Protein AF-G4TZB3-F1 (afdb_monomer)

Solvent-accessible surface area (backbone atoms only — not comparable to full-atom values): 15773 Å² total; per-residue (Å²): 138,88,79,88,76,87,83,87,81,89,82,87,82,81,88,81,88,81,86,84,89,84,77,90,60,82,56,76,77,49,90,56,68,68,68,27,67,91,60,51,56,50,71,76,68,62,73,68,89,66,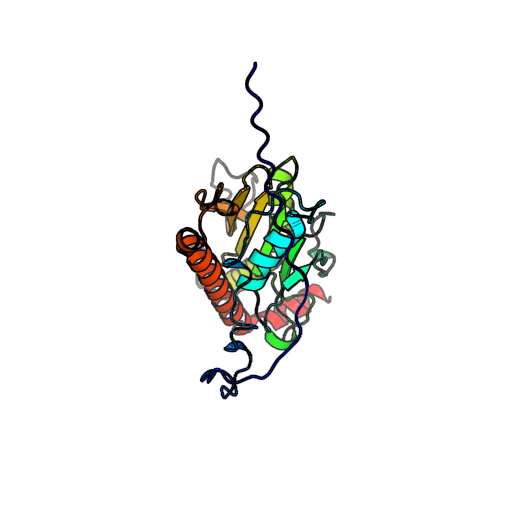87,85,67,81,83,66,61,60,66,58,58,52,48,50,53,57,39,63,60,42,38,46,93,52,23,40,66,37,73,58,53,70,88,66,54,58,74,94,70,60,67,83,89,68,64,55,38,52,27,36,23,37,36,39,16,83,67,52,79,46,59,59,57,76,38,44,45,46,36,37,30,27,63,22,80,94,47,57,64,61,32,53,51,27,48,50,60,63,35,45,58,35,42,52,52,47,52,52,50,47,68,75,67,54,90,55,93,83,64,75,81,63,87,68,59,59,32,46,35,34,39,30,37,83,89,49,33,30,48,36,41,30,40,34,33,65,44,75,44,50,50,83,45,92,80,44,95,46,88,55,66,42,81,49,72,49,78,43,82,77,40,87,80,32,62,42,48,76,78,46,60,58,80,76,40,50,67,57,54,54,49,42,47,49,51,29,53,48,42,51,50,44,51,53,56,56,51,69,44,80,62,54,68,59,54,56,54,68,74,74,112

Organism: Serendipita indica (strain DSM 11827) (NCBI:txid1109443)

Sequence (261 aa):
MPGLSELVLVANFSKLAGRPTSDLDANQSSRNPDLWPQRAGSRLLAHREYPLVEELDWRKDVGMLIGTMVCTDEFPLKYGARNEWPSLLQVGNFLPPDYSCRAVGSAMGWSDDLTPVLFAAHDEGENPQNALETLAATFHQTMILFILYFLDTRSTWDEEMPGWMVLYGITYSSKMQGFTIHAYHPIFESPEDPNAPHSSGSWGAVSLEIVKGFRGVWGQDPWCREPLLATLTHIKGHCMDVLSRLRAWPGYSKVWTQFHM

Foldseek 3Di:
DDDDDDDDDDDDDDDDDDDDDDDPPVQVPDPPCCSPCVNVVPPLQPPDPDPDDDDPVVFLVVQVVLQVLQDDPQFHKDAQDDLAAQPVQQDDDAGAARIWTWGDCVSLVHPSRLTATQEGEHECPPHVVSLVVNVCSNRSSLQVLQVVLCVVPDPDPPDDRDPLQKGWYKYDYPVQLFIWIKIKHKDWDPCPPPPGPDNHIDIDMDIDTDDPDTRNVNVDRSVVCVVVSVVSNVSSVSSVVVSVVSSPRPCNVVVVVVSVD

Nearest PDB structures (foldseek):
  7f37-assembly1_A  TM=3.694E-01  e=7.178E-01  Escherichia coli O157:H7
  2qux-assembly5_N  TM=3.148E-01  e=1.217E+00  Pseudomonas phage PP7
  9cop-assembly1_y  TM=1.848E-01  e=8.071E-01  Saccharomyces cerevisiae
  5lkh-assembly1_A  TM=2.860E-01  e=5.278E+00  Photorhabdus luminescens

Secondary structure (DSSP, 8-state):
-------------------------TTTT-S-GGGSHHHHS-TTT-----S--S---HHHHHHHHHHHHH--SSS-EEES------GGG--S-PPPPSEEEEPPHHHHTS-GGGPPEEEEEEE-TT-HHHHHHHHHHHHHHHHHHHHHHHHHH-SSSSPPPPTT--EEEEEEETTTTEEEEEEEEEEEE-TT-TT-SSSS-EEEEEEEEEE-TTTTGGGS-GGGGHHHHHHHHHHHHHHHHHHHHHHT-TTHHHHHHHT--

Mean predicted aligned error: 12.97 Å

Structure (mmCIF, N/CA/C/O backbone):
data_AF-G4TZB3-F1
#
_entry.id   AF-G4TZB3-F1
#
loop_
_atom_site.group_PDB
_atom_site.id
_atom_site.type_symbol
_atom_site.label_atom_id
_atom_site.label_a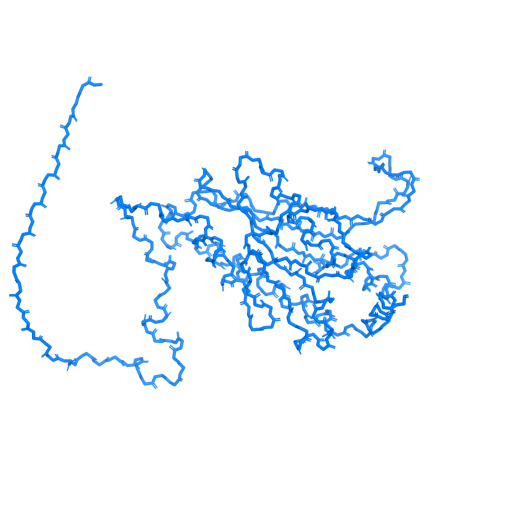lt_id
_atom_site.label_comp_id
_atom_site.label_asym_id
_atom_site.label_entity_id
_atom_site.label_seq_id
_atom_site.pdbx_PDB_ins_code
_atom_site.Cartn_x
_atom_site.Cartn_y
_atom_site.Cartn_z
_atom_site.occupancy
_atom_site.B_iso_or_equiv
_atom_site.auth_seq_id
_atom_site.auth_comp_id
_atom_site.auth_asym_id
_atom_site.auth_atom_id
_atom_site.pdbx_PDB_model_num
ATOM 1 N N . MET A 1 1 ? -33.768 24.715 28.166 1.00 39.06 1 MET A N 1
ATOM 2 C CA . MET A 1 1 ? -34.005 24.291 29.567 1.00 39.06 1 MET A CA 1
ATOM 3 C C . MET A 1 1 ? -35.471 24.555 29.879 1.00 39.06 1 MET A C 1
ATOM 5 O O . MET A 1 1 ? -35.897 25.641 29.504 1.00 39.06 1 MET A O 1
ATOM 9 N N . PRO A 1 2 ? -36.233 23.668 30.544 1.00 34.91 2 PRO A N 1
ATOM 10 C CA . PRO A 1 2 ? -35.846 22.404 31.180 1.00 34.91 2 PRO A CA 1
ATOM 11 C C . PRO A 1 2 ? -36.718 21.203 30.742 1.00 34.91 2 PRO A C 1
ATOM 13 O O . PRO A 1 2 ? -37.731 21.365 30.071 1.00 34.91 2 PRO A O 1
ATOM 16 N N . GLY A 1 3 ? -36.321 19.998 31.153 1.00 27.77 3 GLY A N 1
ATOM 17 C CA . GLY A 1 3 ? -37.139 18.793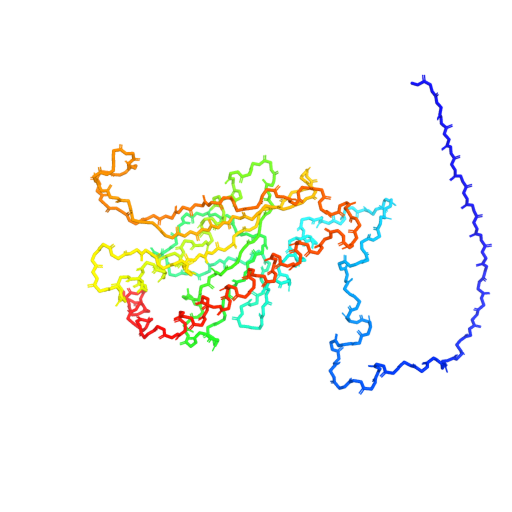 31.010 1.00 27.77 3 GLY A CA 1
ATOM 18 C C . GLY A 1 3 ? -36.339 17.505 31.159 1.00 27.77 3 GLY A C 1
ATOM 19 O O . GLY A 1 3 ? -36.254 16.733 30.215 1.00 27.77 3 GLY A O 1
ATOM 20 N N . LEU A 1 4 ? -35.713 17.315 32.325 1.00 40.56 4 LEU A N 1
ATOM 21 C CA . LEU A 1 4 ? -35.167 16.032 32.772 1.00 40.56 4 LEU A CA 1
ATOM 22 C C . LEU A 1 4 ? -36.198 14.914 32.564 1.00 40.56 4 LEU A C 1
ATOM 24 O O . LEU A 1 4 ? -37.349 15.051 32.972 1.00 40.56 4 LEU A O 1
ATOM 28 N N . SER A 1 5 ? -35.776 13.796 31.983 1.00 28.61 5 SER A N 1
ATOM 29 C CA . SER A 1 5 ? -36.441 12.508 32.184 1.00 28.61 5 SER A CA 1
ATOM 30 C C . SER A 1 5 ? -35.367 11.508 32.586 1.00 28.61 5 SER A C 1
ATOM 32 O O . SER A 1 5 ? -34.624 11.000 31.750 1.00 28.61 5 SER A O 1
ATOM 34 N N . GLU A 1 6 ? -35.247 11.284 33.892 1.00 28.27 6 GLU A N 1
ATOM 35 C CA . GLU A 1 6 ? -34.662 10.056 34.416 1.00 28.27 6 GLU A CA 1
ATOM 36 C C . GLU A 1 6 ? -35.491 8.876 33.912 1.00 28.27 6 GLU A C 1
ATOM 38 O O . GLU A 1 6 ? -36.722 8.900 33.974 1.00 28.27 6 GLU A O 1
ATOM 43 N N . LEU A 1 7 ? -34.815 7.825 33.461 1.00 23.78 7 LEU A N 1
ATOM 44 C CA . LEU A 1 7 ? -35.437 6.523 33.287 1.00 23.78 7 LEU A CA 1
ATOM 45 C C . LEU A 1 7 ? -34.609 5.508 34.070 1.00 23.78 7 LEU A C 1
ATOM 47 O O . LEU A 1 7 ? -33.617 4.956 33.604 1.00 23.78 7 LEU A O 1
ATOM 51 N N . VAL A 1 8 ? -35.022 5.338 35.325 1.00 25.56 8 VAL A N 1
ATOM 52 C CA . VAL A 1 8 ? -34.608 4.256 36.212 1.00 25.56 8 VAL A CA 1
ATOM 53 C C . VAL A 1 8 ? -35.394 3.013 35.810 1.00 25.56 8 VAL A C 1
ATOM 55 O O . VAL A 1 8 ? -36.622 3.004 35.877 1.00 25.56 8 VAL A O 1
ATOM 58 N N . LEU A 1 9 ? -34.691 1.947 35.437 1.00 21.95 9 LEU A N 1
ATOM 59 C CA . LEU A 1 9 ? -35.270 0.613 35.315 1.00 21.95 9 LEU A CA 1
ATOM 60 C C . LEU A 1 9 ? -34.384 -0.376 36.070 1.00 21.95 9 LEU A C 1
ATOM 62 O O . LEU A 1 9 ? -33.335 -0.813 35.608 1.00 21.95 9 LEU A O 1
ATOM 66 N N . VAL A 1 10 ? -34.828 -0.678 37.289 1.00 23.06 10 VAL A N 1
ATOM 67 C CA . VAL A 1 10 ? -34.319 -1.764 38.122 1.00 23.06 10 VAL A CA 1
ATOM 68 C C . VAL A 1 10 ? -34.971 -3.059 37.651 1.00 23.06 10 VAL A C 1
ATOM 70 O O . VAL A 1 10 ? -36.195 -3.174 37.663 1.00 23.06 10 VAL A O 1
ATOM 73 N N . ALA A 1 11 ? -34.160 -4.060 37.320 1.00 22.62 11 ALA A N 1
ATOM 74 C CA . ALA A 1 11 ? -34.587 -5.453 37.311 1.00 22.62 11 ALA A CA 1
ATOM 75 C C . ALA A 1 11 ? -33.523 -6.294 38.023 1.00 22.62 11 ALA A C 1
ATOM 77 O O . ALA A 1 11 ? -32.426 -6.515 37.520 1.00 22.62 11 ALA A O 1
ATOM 78 N N . ASN A 1 12 ? -33.868 -6.726 39.232 1.00 23.86 12 ASN A N 1
ATOM 79 C CA . ASN A 1 12 ? -33.116 -7.672 40.039 1.00 23.86 12 ASN A CA 1
ATOM 80 C C . ASN A 1 12 ? -33.819 -9.024 39.896 1.00 23.86 12 ASN A C 1
ATOM 82 O O . ASN A 1 12 ? -34.960 -9.139 40.335 1.00 23.86 12 ASN A O 1
ATOM 86 N N . PHE A 1 13 ? -33.159 -10.039 39.334 1.00 25.00 13 PHE A N 1
ATOM 87 C CA . PHE A 1 13 ? -33.561 -11.430 39.550 1.00 25.00 13 PHE A CA 1
ATOM 88 C C . PHE A 1 13 ? -32.338 -12.322 39.749 1.00 25.00 13 PHE A C 1
ATOM 90 O O . PHE A 1 13 ? -31.403 -12.369 38.952 1.00 25.00 13 PHE A O 1
ATOM 97 N N . SER A 1 14 ? -32.371 -12.984 40.896 1.00 25.11 14 SER A N 1
ATOM 98 C CA . SER A 1 14 ? -31.359 -13.837 41.493 1.00 25.11 14 SER A CA 1
ATOM 99 C C . SER A 1 14 ? -31.093 -15.114 40.692 1.00 25.11 14 SER A C 1
ATOM 101 O O . SER A 1 14 ? -31.975 -15.655 40.034 1.00 25.11 14 SER A O 1
ATOM 103 N N . LYS A 1 15 ? -29.868 -15.624 40.869 1.00 30.89 15 LYS A N 1
ATOM 104 C CA . LYS A 1 15 ? -29.367 -16.972 40.552 1.00 30.89 15 LYS A CA 1
ATOM 105 C C . LYS A 1 15 ? -30.431 -18.078 40.520 1.00 30.89 15 LYS A C 1
ATOM 107 O O . LYS A 1 15 ? -31.105 -18.293 41.522 1.00 30.89 15 LYS A O 1
ATOM 112 N N . LEU A 1 16 ? -30.349 -18.931 39.499 1.00 26.23 16 LEU A N 1
ATOM 113 C CA . LEU A 1 16 ? -30.436 -20.384 39.664 1.00 26.23 16 LEU A CA 1
ATOM 114 C C . LEU A 1 16 ? -29.507 -21.067 38.651 1.00 26.23 16 LEU A C 1
ATOM 116 O O . LEU A 1 16 ? -29.506 -20.764 37.461 1.00 26.23 16 LEU A O 1
ATOM 120 N N . ALA A 1 17 ? -28.651 -21.932 39.185 1.00 35.38 17 ALA A N 1
ATOM 121 C CA . ALA A 1 17 ? -27.700 -22.752 38.458 1.00 35.38 17 ALA A CA 1
ATOM 122 C C . ALA A 1 17 ? -28.403 -23.925 37.758 1.00 35.38 17 ALA A C 1
ATOM 124 O O . ALA A 1 17 ? -29.387 -24.451 38.272 1.00 35.38 17 ALA A O 1
ATOM 125 N N . GLY A 1 18 ? -27.827 -24.383 36.644 1.00 27.84 18 GLY A N 1
ATOM 126 C CA . GLY A 1 18 ? -28.151 -25.673 36.034 1.00 27.84 18 GLY A CA 1
ATOM 127 C C . GLY A 1 18 ? -27.923 -25.695 34.523 1.00 27.84 18 GLY A C 1
ATOM 128 O O . GLY A 1 18 ? -28.788 -25.282 33.765 1.00 27.84 18 GLY A O 1
ATOM 129 N N . ARG A 1 19 ? -26.772 -26.215 34.077 1.00 29.91 19 ARG A N 1
ATOM 130 C CA . ARG A 1 19 ? -26.665 -26.871 32.758 1.00 29.91 19 ARG A CA 1
ATOM 131 C C . ARG A 1 19 ? -27.239 -28.291 32.903 1.00 29.91 19 ARG A C 1
ATOM 133 O O . ARG A 1 19 ? -27.036 -28.895 33.956 1.00 29.91 19 ARG A O 1
ATOM 140 N N . PRO A 1 20 ? -27.917 -28.826 31.876 1.00 33.22 20 PRO A N 1
ATOM 141 C CA . PRO A 1 20 ? -27.186 -29.563 30.850 1.00 33.22 20 PRO A CA 1
ATOM 142 C C . PRO A 1 20 ? -27.567 -29.190 29.411 1.00 33.22 20 PRO A C 1
ATOM 144 O O . PRO A 1 20 ? -28.649 -28.710 29.100 1.00 33.22 20 PRO A O 1
ATOM 147 N N . THR A 1 21 ? -26.581 -29.426 28.558 1.00 44.34 21 THR A N 1
ATOM 148 C CA . THR A 1 21 ? -26.505 -29.297 27.104 1.00 44.34 21 THR A CA 1
ATOM 149 C C . THR A 1 21 ? -27.414 -30.270 26.357 1.00 44.34 21 THR A C 1
ATOM 151 O O .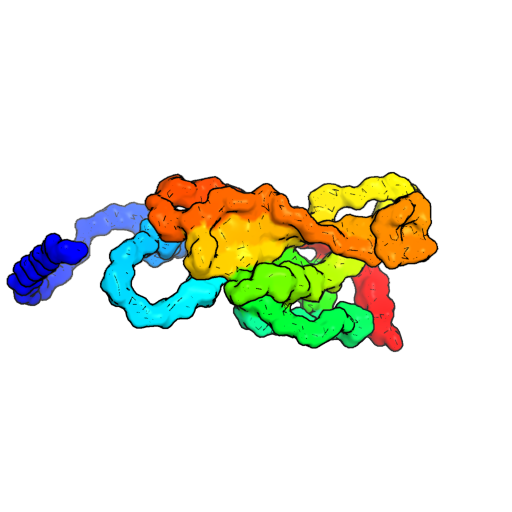 THR A 1 21 ? -27.323 -31.465 26.624 1.00 44.34 21 THR A O 1
ATOM 154 N N . SER A 1 22 ? -28.131 -29.789 25.338 1.00 31.98 22 SER A N 1
ATOM 155 C CA . SER A 1 22 ? -28.295 -30.479 24.045 1.00 31.98 22 SER A CA 1
ATOM 156 C C . SER A 1 22 ? -29.123 -29.618 23.084 1.00 31.98 22 SER A C 1
ATOM 158 O O . SER A 1 22 ? -30.296 -29.896 22.858 1.00 31.98 22 SER A O 1
ATOM 160 N N . ASP A 1 23 ? -28.506 -28.593 22.501 1.00 36.47 23 ASP A N 1
ATOM 161 C CA . ASP A 1 23 ? -28.916 -28.162 21.168 1.00 36.47 23 ASP A CA 1
ATOM 162 C C . ASP A 1 23 ? -27.929 -28.784 20.185 1.00 36.47 23 ASP A C 1
ATOM 164 O O . ASP A 1 23 ? -26.710 -28.707 20.361 1.00 36.47 23 ASP A O 1
ATOM 168 N N . LEU A 1 24 ? -28.481 -29.489 19.202 1.00 39.81 24 LEU A N 1
ATOM 169 C CA . LEU A 1 24 ? -27.775 -30.087 18.079 1.00 39.81 24 LEU A CA 1
ATOM 170 C C . LEU A 1 24 ? -27.132 -28.973 17.246 1.00 39.81 24 LEU A C 1
ATOM 172 O O . LEU A 1 24 ? -27.710 -28.459 16.292 1.00 39.81 24 LEU A O 1
ATOM 176 N N . ASP A 1 25 ? -25.919 -28.604 17.636 1.00 46.19 25 ASP A N 1
ATOM 177 C CA . ASP A 1 25 ? -25.058 -27.665 16.934 1.00 46.19 25 ASP A CA 1
ATOM 178 C C . ASP A 1 25 ? -24.384 -28.403 15.766 1.00 46.19 25 ASP A C 1
ATOM 180 O O . ASP A 1 25 ? -23.265 -28.912 15.872 1.00 46.19 25 ASP A O 1
ATOM 184 N N . ALA A 1 26 ? -25.105 -28.522 14.646 1.00 43.81 26 ALA A N 1
ATOM 185 C CA . ALA A 1 26 ? -24.655 -29.207 13.427 1.00 43.81 26 ALA A CA 1
ATOM 186 C C . ALA A 1 26 ? -23.329 -28.653 12.851 1.00 43.81 26 ALA A C 1
ATOM 188 O O . ALA A 1 26 ? -22.726 -29.273 11.976 1.00 43.81 26 ALA A O 1
ATOM 189 N N . ASN A 1 27 ? -22.840 -27.521 13.368 1.00 45.81 27 ASN A N 1
ATOM 190 C CA . ASN A 1 27 ? -21.593 -26.885 12.956 1.00 45.81 27 ASN A CA 1
ATOM 191 C C . ASN A 1 27 ? -20.377 -27.239 13.834 1.00 45.81 27 ASN A C 1
ATOM 193 O O . ASN A 1 27 ? -19.249 -26.936 13.440 1.00 45.81 27 ASN A O 1
ATOM 197 N N . GLN A 1 28 ? -20.547 -27.925 14.974 1.00 46.34 28 GLN A N 1
ATOM 198 C CA . GLN A 1 28 ? -19.412 -28.345 15.823 1.00 46.34 28 GLN A CA 1
ATOM 199 C C . GLN A 1 28 ? -18.663 -29.578 15.299 1.00 46.34 28 GLN A C 1
ATOM 201 O O . GLN A 1 28 ? -17.570 -29.885 15.769 1.00 46.34 28 GLN A O 1
ATOM 206 N N . SER A 1 29 ? -19.202 -30.268 14.291 1.00 47.47 29 SER A N 1
ATOM 207 C CA . SER A 1 29 ? -18.502 -31.349 13.587 1.00 47.47 29 SER A CA 1
ATOM 208 C C . SER A 1 29 ? -17.625 -30.862 12.427 1.00 47.47 29 SER A C 1
ATOM 210 O O . SER A 1 29 ? -16.962 -31.678 11.783 1.00 47.47 29 SER A O 1
ATOM 212 N N . SER A 1 30 ? -17.601 -29.555 12.132 1.00 49.47 30 SER A N 1
ATOM 213 C CA . SER A 1 30 ? -16.705 -29.001 11.114 1.00 49.47 30 SER A CA 1
ATOM 214 C C . SER A 1 30 ? -15.249 -29.131 11.565 1.00 49.47 30 SER A C 1
ATOM 216 O O . SER A 1 30 ? -14.852 -28.574 12.590 1.00 49.47 30 SER A O 1
ATOM 218 N N . ARG A 1 31 ? -14.431 -29.825 10.761 1.00 47.53 31 ARG A N 1
ATOM 219 C CA . ARG A 1 31 ? -12.967 -29.894 10.938 1.00 47.53 31 ARG A CA 1
ATOM 220 C C . ARG A 1 31 ? -12.272 -28.552 10.712 1.00 47.53 31 ARG A C 1
ATOM 222 O O . ARG A 1 31 ? -11.112 -28.421 11.084 1.00 47.53 31 ARG A O 1
ATOM 229 N N . ASN A 1 32 ? -12.958 -27.588 10.101 1.00 49.38 32 ASN A N 1
ATOM 230 C CA . ASN A 1 32 ? -12.475 -26.224 9.979 1.00 49.38 32 ASN A CA 1
ATOM 231 C C . ASN A 1 32 ? -12.982 -25.409 11.187 1.00 49.38 32 ASN A C 1
ATOM 233 O O . ASN A 1 32 ? -14.185 -25.117 11.243 1.00 49.38 32 ASN A O 1
ATOM 237 N N . PRO A 1 33 ? -12.102 -25.067 12.149 1.00 49.16 33 PRO A N 1
ATOM 238 C CA . PRO A 1 33 ? -12.482 -24.359 13.363 1.00 49.16 33 PRO A CA 1
ATOM 239 C C . PRO A 1 33 ? -12.891 -22.903 13.102 1.00 49.16 33 PRO A C 1
ATOM 241 O O . PRO A 1 33 ? -13.559 -22.308 13.944 1.00 49.16 33 PRO A O 1
ATOM 244 N N . ASP A 1 34 ? -12.564 -22.339 11.937 1.00 45.94 34 ASP A N 1
ATOM 245 C CA . ASP A 1 34 ? -12.905 -20.955 11.577 1.00 45.94 34 ASP A CA 1
ATOM 246 C C . ASP A 1 34 ? -14.401 -20.774 11.278 1.00 45.94 34 ASP A C 1
ATOM 248 O O . ASP A 1 34 ? -14.926 -19.667 11.356 1.00 45.94 34 ASP A O 1
ATOM 252 N N . LEU A 1 35 ? -15.114 -21.871 11.002 1.00 42.75 35 LEU A N 1
ATOM 253 C CA . LEU A 1 35 ? -16.565 -21.892 10.787 1.00 42.75 35 LEU A CA 1
ATOM 254 C C . LEU A 1 35 ? -17.370 -22.000 12.091 1.00 42.75 35 LEU A C 1
ATOM 256 O O . LEU A 1 35 ? -18.601 -21.988 12.063 1.00 42.75 35 LEU A O 1
ATOM 260 N N . TRP A 1 36 ? -16.709 -22.142 13.243 1.00 50.34 36 TRP A N 1
ATOM 261 C CA . TRP A 1 36 ? -17.411 -22.276 14.517 1.00 50.34 36 TRP A CA 1
ATOM 262 C C . TRP A 1 36 ? -18.104 -20.961 14.868 1.00 50.34 36 TRP A C 1
ATOM 264 O O . TRP A 1 36 ? -17.435 -19.938 14.848 1.00 50.34 36 TRP A O 1
ATOM 274 N N . PRO A 1 37 ? -19.382 -20.938 15.282 1.00 42.94 37 PRO A N 1
ATOM 275 C CA . PRO A 1 37 ? -20.105 -19.697 15.600 1.00 42.94 37 PRO A CA 1
ATOM 276 C C . PRO A 1 37 ? -19.400 -18.800 16.632 1.00 42.94 37 PRO A C 1
ATOM 278 O O . PRO A 1 37 ? -19.516 -17.580 16.598 1.00 42.94 37 PRO A O 1
ATOM 281 N N . GLN A 1 38 ? -18.607 -19.404 17.521 1.00 51.44 38 GLN A N 1
ATOM 282 C CA . GLN A 1 38 ? -17.789 -18.724 18.532 1.00 51.44 38 GLN A CA 1
ATOM 283 C C . GLN A 1 38 ? -16.591 -17.955 17.932 1.00 51.44 38 GLN A C 1
ATOM 285 O O . GLN A 1 38 ? -16.036 -17.081 18.591 1.00 51.44 38 GLN A O 1
ATOM 290 N N . ARG A 1 39 ? -16.186 -18.297 16.700 1.00 46.03 39 ARG A N 1
ATOM 291 C CA . ARG A 1 39 ? -15.093 -17.688 15.919 1.00 46.03 39 ARG A CA 1
ATOM 292 C C . ARG A 1 39 ? -15.594 -16.945 14.670 1.00 46.03 39 ARG A C 1
ATOM 294 O O . ARG A 1 39 ? -15.079 -15.883 14.353 1.00 46.03 39 ARG A O 1
ATOM 301 N N . ALA A 1 40 ? -16.628 -17.471 14.013 1.00 44.62 40 ALA A N 1
ATOM 302 C CA . ALA A 1 40 ? -17.315 -16.915 12.848 1.00 44.62 40 ALA A CA 1
ATOM 303 C C . ALA A 1 40 ? -18.297 -15.786 13.204 1.00 44.62 40 ALA A C 1
ATOM 305 O O . ALA A 1 40 ? -18.706 -15.021 12.331 1.00 44.62 40 ALA A O 1
ATOM 306 N N . GLY A 1 41 ? -18.667 -15.660 14.485 1.00 40.94 41 GLY A N 1
ATOM 307 C CA . GLY A 1 41 ? -19.342 -14.490 15.033 1.00 40.94 41 GLY A CA 1
ATOM 308 C C . GLY A 1 41 ? -18.411 -13.290 14.955 1.00 40.94 41 GLY A C 1
ATOM 309 O O . GLY A 1 41 ? -17.694 -12.969 15.900 1.00 40.94 41 GLY A O 1
ATOM 310 N N . SER A 1 42 ? -18.387 -12.656 13.792 1.00 43.22 42 SER A N 1
ATOM 311 C CA . SER A 1 42 ? -17.596 -11.471 13.544 1.00 43.22 42 SER A CA 1
ATOM 312 C C . SER A 1 42 ? -17.886 -10.419 14.615 1.00 43.22 42 SER A C 1
ATOM 314 O O . SER A 1 42 ? -19.018 -9.946 14.745 1.00 43.22 42 SER A O 1
ATOM 316 N N . ARG A 1 43 ? -16.849 -9.998 15.352 1.00 44.25 43 ARG A N 1
ATOM 317 C CA . ARG A 1 43 ? -16.918 -8.812 16.224 1.00 44.25 43 ARG A CA 1
ATOM 318 C C . ARG A 1 43 ? -17.414 -7.570 15.463 1.00 44.25 43 ARG A C 1
ATOM 320 O O . ARG A 1 43 ? -17.891 -6.641 16.103 1.00 44.25 43 ARG A O 1
ATOM 327 N N . LEU A 1 44 ? -17.385 -7.575 14.122 1.00 43.00 44 LEU A N 1
ATOM 328 C CA . LEU A 1 44 ? -17.932 -6.503 13.284 1.00 43.00 44 LEU A CA 1
ATOM 329 C C . LEU A 1 44 ? -19.458 -6.394 13.294 1.00 43.00 44 LEU A C 1
ATOM 331 O O . LEU A 1 44 ? -19.967 -5.298 13.069 1.00 43.00 44 LEU A O 1
ATOM 335 N N . LEU A 1 45 ? -20.187 -7.487 13.537 1.00 37.75 45 LEU A N 1
ATOM 336 C CA . LEU A 1 45 ? -21.655 -7.460 13.592 1.00 37.75 45 LEU A CA 1
ATOM 337 C C . LEU A 1 45 ? -22.185 -7.112 14.987 1.00 37.75 45 LEU A C 1
ATOM 339 O O . LEU A 1 45 ? -23.350 -6.762 15.140 1.00 37.75 45 LEU A O 1
ATOM 343 N N . ALA A 1 46 ? -21.329 -7.201 16.005 1.00 42.25 46 ALA A N 1
ATOM 344 C CA . ALA A 1 46 ? -21.687 -7.029 17.405 1.00 42.25 46 ALA A CA 1
ATOM 345 C C . ALA A 1 46 ? -21.145 -5.720 17.990 1.00 42.25 46 ALA A C 1
ATOM 347 O O . ALA A 1 46 ? -20.778 -5.684 19.168 1.00 42.25 46 ALA A O 1
ATOM 348 N N . HIS A 1 47 ? -21.101 -4.636 17.206 1.00 39.22 47 HIS A N 1
ATOM 349 C CA . HIS A 1 47 ? -20.885 -3.324 17.809 1.00 39.22 47 HIS A CA 1
ATOM 350 C C . HIS A 1 47 ? -22.170 -2.922 18.540 1.00 39.22 47 HIS A C 1
ATOM 352 O O . HIS A 1 47 ? -23.061 -2.288 17.989 1.00 39.22 47 HIS A O 1
ATOM 358 N N . ARG A 1 48 ? -22.297 -3.408 19.778 1.00 40.47 48 ARG A N 1
ATOM 359 C CA . ARG A 1 48 ? -23.290 -2.932 20.733 1.00 40.47 48 ARG A CA 1
ATOM 360 C C . ARG A 1 48 ? -23.032 -1.450 20.957 1.00 40.47 48 ARG A C 1
ATOM 362 O O . ARG A 1 48 ? -21.910 -1.072 21.289 1.00 40.47 48 ARG A O 1
ATOM 369 N N . GLU A 1 49 ? -24.077 -0.646 20.817 1.00 38.66 49 GLU A N 1
ATOM 370 C CA . GLU A 1 49 ? -24.130 0.672 21.434 1.00 38.66 49 GLU A CA 1
ATOM 371 C C . GLU A 1 49 ? -23.895 0.480 22.934 1.00 38.66 49 GLU A C 1
ATOM 373 O O . GLU A 1 49 ? -24.748 -0.037 23.657 1.00 38.66 49 GLU A O 1
ATOM 378 N N . TYR A 1 50 ? -22.692 0.807 23.396 1.00 36.25 50 TYR A N 1
ATOM 379 C CA . TYR A 1 50 ? -22.393 0.848 24.815 1.00 36.25 50 TYR A CA 1
ATOM 380 C C . TYR A 1 50 ? -22.509 2.301 25.281 1.00 36.25 50 TYR A C 1
ATOM 382 O O . TYR A 1 50 ? -21.662 3.124 24.926 1.00 36.25 50 TYR A O 1
ATOM 390 N N . PRO A 1 51 ? -23.528 2.646 26.085 1.00 36.78 51 PRO A N 1
ATOM 391 C CA . PRO A 1 51 ? -23.506 3.880 26.844 1.00 36.78 51 PRO A CA 1
ATOM 392 C C . PRO A 1 51 ? -22.510 3.672 27.992 1.00 36.78 51 PRO A C 1
ATOM 394 O O . PRO A 1 51 ? -22.724 2.821 28.849 1.00 36.78 51 PRO A O 1
ATOM 397 N N . LEU A 1 52 ? -21.418 4.437 27.988 1.00 38.16 52 LEU A N 1
ATOM 398 C CA . LEU A 1 52 ? -20.311 4.378 28.952 1.00 38.16 52 LEU A CA 1
ATOM 399 C C . LEU A 1 52 ? -19.467 3.093 28.908 1.00 38.16 52 LEU A C 1
ATOM 401 O O . LEU A 1 52 ? -19.655 2.164 29.690 1.00 38.16 52 LEU A O 1
ATOM 405 N N . VAL A 1 53 ? -18.441 3.100 28.060 1.00 36.59 53 VAL A N 1
ATOM 406 C CA . VAL A 1 53 ? -17.223 2.316 28.296 1.00 36.59 53 VAL A CA 1
ATOM 407 C C . VAL A 1 53 ? -16.094 3.325 28.482 1.00 36.59 53 VAL A C 1
ATOM 409 O O . VAL A 1 53 ? -15.906 4.200 27.638 1.00 36.59 53 VAL A O 1
ATOM 412 N N . GLU A 1 54 ? -15.416 3.243 29.628 1.00 39.34 54 GLU A N 1
ATOM 413 C CA . GLU A 1 54 ? -14.116 3.878 29.880 1.00 39.34 54 GLU A CA 1
ATOM 414 C C . GLU A 1 54 ?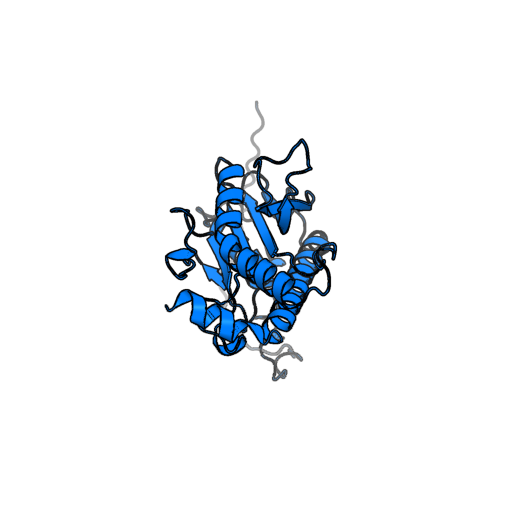 -13.222 3.708 28.648 1.00 39.34 54 GLU A C 1
ATOM 416 O O . GLU A 1 54 ? -13.151 2.592 28.146 1.00 39.34 54 GLU A O 1
ATOM 421 N N . GLU A 1 55 ? -12.605 4.795 28.161 1.00 36.84 55 GLU A N 1
ATOM 422 C CA . GLU A 1 55 ? -11.740 4.880 26.968 1.00 36.84 55 GLU A CA 1
ATOM 423 C C . GLU A 1 55 ? -11.191 3.529 26.471 1.00 36.84 55 GLU A C 1
ATOM 425 O O . GLU A 1 55 ? -10.052 3.142 26.736 1.00 36.84 55 GLU A O 1
ATOM 430 N N . LEU A 1 56 ? -11.993 2.820 25.673 1.00 43.41 56 LEU A N 1
ATOM 431 C CA . LEU A 1 56 ? -11.434 1.970 24.638 1.00 43.41 56 LEU A CA 1
ATOM 432 C C . LEU A 1 56 ? -10.645 2.925 23.749 1.00 43.41 56 LEU A C 1
ATOM 434 O O . LEU A 1 56 ? -11.184 3.944 23.306 1.00 43.41 56 LEU A O 1
ATOM 438 N N . ASP A 1 57 ? -9.361 2.638 23.543 1.00 63.53 57 ASP A N 1
ATOM 439 C CA . ASP A 1 57 ? -8.518 3.394 22.624 1.00 63.53 57 ASP A CA 1
ATOM 440 C C . ASP A 1 57 ? -9.046 3.129 21.214 1.00 63.53 57 ASP A C 1
ATOM 442 O O . ASP A 1 57 ? -8.576 2.238 20.508 1.00 63.53 57 ASP A O 1
ATOM 446 N N . TRP A 1 58 ? -10.102 3.862 20.848 1.00 69.31 58 TRP A N 1
ATOM 447 C CA . TRP A 1 58 ? -10.906 3.650 19.646 1.00 69.31 58 TRP A CA 1
ATOM 448 C C . TRP A 1 58 ? -10.008 3.556 18.402 1.00 69.31 58 TRP A C 1
ATOM 450 O O . TRP A 1 58 ? -10.313 2.832 17.455 1.00 69.31 58 TRP A O 1
ATOM 460 N N . ARG A 1 59 ? -8.865 4.260 18.449 1.00 69.12 59 ARG A N 1
ATOM 461 C CA . ARG A 1 59 ? -7.834 4.276 17.417 1.00 69.12 59 ARG A CA 1
ATOM 462 C C . ARG A 1 59 ? -7.293 2.875 17.173 1.00 69.12 59 ARG A C 1
ATOM 464 O O . ARG A 1 59 ? -7.251 2.421 16.034 1.00 69.12 59 ARG A O 1
ATOM 471 N N . LYS A 1 60 ? -6.927 2.173 18.248 1.00 76.56 60 LYS A N 1
ATOM 472 C CA . LYS A 1 60 ? -6.413 0.803 18.184 1.00 76.56 60 LYS A CA 1
ATOM 473 C C . LYS A 1 60 ? -7.475 -0.163 17.687 1.00 76.56 60 LYS A C 1
ATOM 475 O O . LYS A 1 60 ? -7.191 -0.969 16.809 1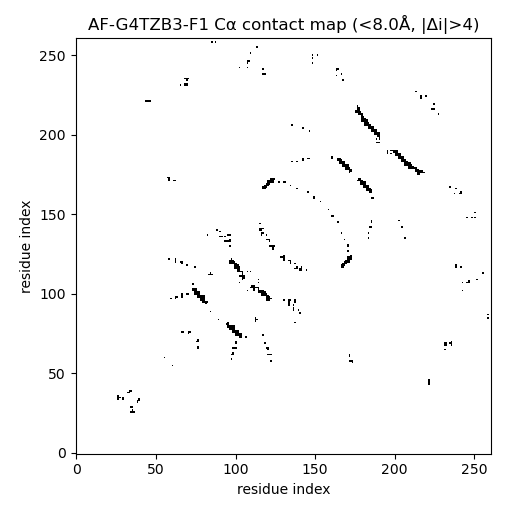.00 76.56 60 LYS A O 1
ATOM 480 N N . ASP A 1 61 ? -8.698 -0.077 18.198 1.00 78.12 61 ASP A N 1
ATOM 481 C CA . ASP A 1 61 ? -9.739 -1.043 17.838 1.00 78.12 61 ASP A CA 1
ATOM 482 C C . ASP A 1 61 ? -10.138 -0.943 16.363 1.00 78.12 61 ASP A C 1
ATOM 484 O O . ASP A 1 61 ? -10.231 -1.963 15.676 1.00 78.12 61 ASP A O 1
ATOM 488 N N . VAL A 1 62 ? -10.319 0.276 15.849 1.00 81.06 62 VAL A N 1
ATOM 489 C CA . VAL A 1 62 ? -10.703 0.488 14.449 1.00 81.06 62 VAL A CA 1
ATOM 490 C C . VAL A 1 62 ? -9.554 0.210 13.491 1.00 81.06 62 VAL A C 1
ATOM 492 O O . VAL A 1 62 ? -9.752 -0.504 12.506 1.00 81.06 62 VAL A O 1
ATOM 495 N N . GLY A 1 63 ? -8.347 0.696 13.784 1.00 83.56 63 GLY A N 1
ATOM 496 C CA . GLY A 1 63 ? -7.175 0.390 12.966 1.00 83.56 63 GLY A CA 1
ATOM 497 C C . GLY A 1 63 ? -6.894 -1.115 12.902 1.00 83.56 63 GLY A C 1
ATOM 498 O O . GLY A 1 63 ? -6.684 -1.663 11.818 1.00 83.56 63 GLY A O 1
ATOM 499 N N . MET A 1 64 ? -6.994 -1.816 14.037 1.00 85.25 64 MET A N 1
ATOM 500 C CA . MET A 1 64 ? -6.840 -3.271 14.104 1.00 85.25 64 MET A CA 1
ATOM 501 C C . MET A 1 64 ? -7.906 -3.994 13.282 1.00 85.25 64 MET A C 1
ATOM 503 O O . MET A 1 64 ? -7.586 -4.959 12.587 1.00 85.25 64 MET A O 1
ATOM 507 N N . LEU A 1 65 ? -9.158 -3.539 13.340 1.00 83.38 65 LEU A N 1
ATOM 508 C CA . LEU A 1 65 ? -10.268 -4.116 12.586 1.00 83.38 65 LEU A CA 1
ATOM 509 C C . LEU A 1 65 ? -10.058 -4.007 11.073 1.00 83.38 65 LEU A C 1
ATOM 511 O O . LEU A 1 65 ? -10.217 -4.984 10.341 1.00 83.38 65 LEU A O 1
ATOM 515 N N . ILE A 1 66 ? -9.681 -2.816 10.612 1.00 87.81 66 ILE A N 1
ATOM 516 C CA . ILE A 1 66 ? -9.361 -2.556 9.208 1.00 87.81 66 ILE A CA 1
ATOM 517 C C . ILE A 1 66 ? -8.183 -3.441 8.781 1.00 87.81 66 ILE A C 1
ATOM 519 O O . ILE A 1 66 ? -8.254 -4.142 7.773 1.00 87.81 66 ILE A O 1
ATOM 523 N N . GLY A 1 67 ? -7.114 -3.452 9.578 1.00 87.31 67 GLY A N 1
ATOM 524 C CA . GLY A 1 67 ? -5.911 -4.223 9.296 1.00 87.31 67 GLY A CA 1
ATOM 525 C C . GLY A 1 67 ? -6.149 -5.732 9.217 1.00 87.31 67 GLY A C 1
ATOM 526 O O . GLY A 1 67 ? -5.639 -6.388 8.310 1.00 87.31 67 GLY A O 1
ATOM 527 N N . THR A 1 68 ? -6.960 -6.287 10.122 1.00 87.81 68 THR A N 1
ATOM 528 C CA . THR A 1 68 ? -7.268 -7.731 10.151 1.00 87.81 68 THR A CA 1
ATOM 529 C C . THR A 1 68 ? -8.092 -8.193 8.955 1.00 87.81 68 THR A C 1
ATOM 531 O O . THR A 1 68 ? -7.976 -9.345 8.541 1.00 87.81 68 THR A O 1
ATOM 534 N N . MET A 1 69 ? -8.889 -7.305 8.361 1.00 87.62 69 MET A N 1
ATOM 535 C CA . MET A 1 69 ? -9.621 -7.599 7.127 1.00 87.62 69 MET A CA 1
ATOM 536 C C . MET A 1 69 ? -8.710 -7.702 5.910 1.00 87.62 69 MET A C 1
ATOM 538 O O . MET A 1 69 ? -8.979 -8.484 4.997 1.00 87.62 69 MET A O 1
ATOM 542 N N . VAL A 1 70 ? -7.631 -6.922 5.901 1.00 90.00 70 VAL A N 1
ATOM 543 C CA . VAL A 1 70 ? -6.709 -6.855 4.770 1.00 90.00 70 VAL A CA 1
ATOM 544 C C . VAL A 1 70 ? -5.608 -7.911 4.875 1.00 90.00 70 VAL A C 1
ATOM 546 O O . VAL A 1 70 ? -5.212 -8.466 3.855 1.00 90.00 70 VAL A O 1
ATOM 549 N N . CYS A 1 71 ? -5.135 -8.242 6.080 1.00 91.56 71 CYS A N 1
ATOM 550 C CA . CYS A 1 71 ? -3.966 -9.104 6.256 1.00 91.56 71 CYS A CA 1
ATOM 551 C C . CYS A 1 71 ? -4.162 -10.570 5.818 1.00 91.56 71 CYS A C 1
ATOM 553 O O . CYS A 1 71 ? -5.279 -11.101 5.720 1.00 91.56 71 CYS A O 1
ATOM 555 N N . THR A 1 72 ? -3.029 -11.242 5.604 1.00 90.75 72 THR A N 1
ATOM 556 C CA . THR A 1 72 ? -2.912 -12.699 5.424 1.00 90.75 72 THR A CA 1
ATOM 557 C C . THR A 1 72 ? -1.620 -13.210 6.062 1.00 90.75 72 THR A C 1
ATOM 559 O O . THR A 1 72 ? -0.811 -12.416 6.540 1.00 90.75 72 THR A O 1
ATOM 562 N N . ASP A 1 73 ? -1.392 -14.521 6.004 1.00 89.31 73 ASP A N 1
ATOM 563 C CA . ASP A 1 73 ? -0.144 -15.144 6.454 1.00 89.31 73 ASP A CA 1
ATOM 564 C C . ASP A 1 73 ? 1.084 -14.684 5.644 1.00 89.31 73 ASP A C 1
ATOM 566 O O . ASP A 1 73 ? 2.188 -14.616 6.181 1.00 89.31 73 ASP A O 1
ATOM 570 N N . GLU A 1 74 ? 0.911 -14.323 4.366 1.00 88.94 74 GLU A N 1
ATOM 571 C CA . GLU A 1 74 ? 2.011 -13.876 3.495 1.00 88.94 74 GLU A CA 1
ATOM 572 C C . GLU A 1 74 ? 2.362 -12.388 3.674 1.00 88.94 74 GLU A C 1
ATOM 574 O O . GLU A 1 74 ? 3.469 -11.967 3.337 1.00 88.94 74 GLU A O 1
ATOM 579 N N . PHE A 1 75 ? 1.442 -11.584 4.214 1.00 91.44 75 PHE A N 1
ATOM 580 C CA . PHE A 1 75 ? 1.652 -10.167 4.531 1.00 91.44 75 PHE A CA 1
ATOM 581 C C . PHE A 1 75 ? 0.880 -9.800 5.817 1.00 91.44 75 PHE A C 1
ATOM 583 O O . PHE A 1 75 ? -0.216 -9.228 5.773 1.00 91.44 75 PHE A O 1
ATOM 590 N N . PRO A 1 76 ? 1.407 -10.196 6.990 1.00 92.25 76 PRO A N 1
ATOM 591 C CA . PRO A 1 76 ? 0.708 -10.085 8.261 1.00 92.25 76 PRO A CA 1
ATOM 592 C C . PRO A 1 76 ? 0.598 -8.638 8.736 1.00 92.25 76 PRO A C 1
ATOM 594 O O . PRO A 1 76 ? 1.437 -7.785 8.434 1.00 92.25 76 PRO A O 1
ATOM 597 N N . LEU A 1 77 ? -0.430 -8.391 9.546 1.00 92.50 77 LEU A N 1
ATOM 598 C CA . LEU A 1 77 ? -0.647 -7.115 10.211 1.00 92.50 77 LEU A CA 1
ATOM 599 C C . LEU A 1 77 ? 0.400 -6.885 11.305 1.00 92.50 77 LEU A C 1
ATOM 601 O O . LEU A 1 77 ? 0.629 -7.751 12.152 1.00 92.50 77 LEU A O 1
ATOM 605 N N . LYS A 1 78 ? 0.983 -5.689 11.338 1.00 91.75 78 LYS A N 1
ATOM 606 C CA . LYS A 1 78 ? 1.907 -5.239 12.381 1.00 91.75 78 LYS A CA 1
ATOM 607 C C . LYS A 1 78 ? 1.402 -3.935 12.989 1.00 91.75 78 LYS A C 1
ATOM 609 O O . LYS A 1 78 ? 0.933 -3.067 12.262 1.00 91.75 78 LYS A O 1
ATOM 614 N N . TYR A 1 79 ? 1.509 -3.807 14.311 1.00 90.81 79 TYR A N 1
ATOM 615 C CA . TYR A 1 79 ? 1.138 -2.597 15.051 1.00 90.81 79 TYR A CA 1
ATOM 616 C C . TYR A 1 79 ? 2.380 -1.772 15.390 1.00 90.81 79 TYR A C 1
ATOM 618 O O . TYR A 1 79 ? 3.315 -2.308 15.988 1.00 90.81 79 TYR A O 1
ATOM 626 N N . GLY A 1 80 ? 2.394 -0.492 15.005 1.00 86.31 80 GLY A N 1
ATOM 627 C CA . GLY A 1 80 ? 3.468 0.460 15.317 1.00 86.31 80 GLY A CA 1
ATOM 628 C C . GLY A 1 80 ? 4.863 0.021 14.858 1.00 86.31 80 GLY A C 1
ATOM 629 O O . GLY A 1 80 ? 5.872 0.494 15.386 1.00 86.31 80 GLY A O 1
ATOM 630 N N . ALA A 1 81 ? 4.942 -0.920 13.915 1.00 83.00 81 ALA A N 1
ATOM 631 C CA . ALA A 1 81 ? 6.207 -1.462 13.457 1.00 83.00 81 ALA A CA 1
ATOM 632 C C . ALA A 1 81 ? 6.906 -0.448 12.556 1.00 83.00 81 ALA A C 1
ATOM 634 O O . ALA A 1 81 ? 6.333 0.050 11.587 1.00 83.00 81 ALA A O 1
ATOM 635 N N . ARG A 1 82 ? 8.174 -0.169 12.864 1.00 79.00 82 ARG A N 1
ATOM 636 C CA . ARG A 1 82 ? 9.023 0.596 11.958 1.00 79.00 82 ARG A CA 1
ATOM 637 C C . ARG A 1 82 ? 9.352 -0.259 10.745 1.00 79.00 82 ARG A C 1
ATOM 639 O O . ARG A 1 82 ? 9.676 -1.439 10.862 1.00 79.00 82 ARG A O 1
ATOM 646 N N . ASN A 1 83 ? 9.293 0.366 9.580 1.00 71.25 83 ASN A N 1
ATOM 647 C CA . ASN A 1 83 ? 9.815 -0.229 8.368 1.00 71.25 83 ASN A CA 1
ATOM 648 C C . ASN A 1 83 ? 11.343 -0.151 8.434 1.00 71.25 83 ASN A C 1
ATOM 650 O O . ASN A 1 83 ? 11.929 0.899 8.183 1.00 71.25 83 ASN A O 1
ATOM 654 N N . GLU A 1 84 ? 11.980 -1.257 8.810 1.00 71.50 84 GLU A N 1
ATOM 655 C CA . GLU A 1 84 ? 13.432 -1.418 8.720 1.00 71.50 84 GLU A CA 1
ATOM 656 C C . GLU A 1 84 ? 13.815 -1.681 7.259 1.00 71.50 84 GLU A C 1
ATOM 658 O O . GLU A 1 84 ? 13.273 -2.598 6.632 1.00 71.50 84 GLU A O 1
ATOM 663 N N . TRP A 1 85 ? 14.677 -0.816 6.719 1.00 70.88 85 TRP A N 1
ATOM 664 C CA . TRP A 1 85 ? 15.163 -0.826 5.337 1.00 70.88 85 TRP A CA 1
ATOM 665 C C . TRP A 1 85 ? 16.614 -0.343 5.284 1.00 70.88 85 TRP A C 1
ATOM 667 O O . TRP A 1 85 ? 17.064 0.319 6.228 1.00 70.88 85 TRP A O 1
ATOM 677 N N . PRO A 1 86 ? 17.336 -0.612 4.178 1.00 75.38 86 PRO A N 1
ATOM 678 C CA . PRO A 1 86 ? 18.671 -0.069 3.965 1.00 75.38 86 PRO A CA 1
ATOM 679 C C . PRO A 1 86 ? 18.688 1.452 4.142 1.00 75.38 86 PRO A C 1
ATOM 681 O O . PRO A 1 86 ? 17.816 2.155 3.626 1.00 75.38 86 PRO A O 1
ATOM 684 N N . SER A 1 87 ? 19.702 1.965 4.840 1.00 77.25 87 SER A N 1
ATOM 685 C CA . SER A 1 87 ? 19.826 3.387 5.195 1.00 77.25 87 SER A CA 1
ATOM 686 C C . SER A 1 87 ? 19.768 4.327 3.986 1.00 77.25 87 SER A C 1
ATOM 688 O O . SER A 1 87 ? 19.272 5.443 4.103 1.00 77.25 87 SER A O 1
ATOM 690 N N . LEU A 1 88 ? 20.209 3.859 2.814 1.00 75.19 88 LEU A N 1
ATOM 691 C CA . LEU A 1 88 ? 20.155 4.590 1.543 1.00 75.19 88 LEU A CA 1
ATOM 692 C C . LEU A 1 88 ? 18.727 4.901 1.065 1.00 75.19 88 LEU A C 1
ATOM 694 O O . LEU A 1 88 ? 18.537 5.851 0.313 1.00 75.19 88 LEU A O 1
ATOM 698 N N . LEU A 1 89 ? 17.737 4.107 1.480 1.00 75.06 89 LEU A N 1
ATOM 699 C CA . LEU A 1 89 ? 16.326 4.252 1.097 1.00 75.06 89 LEU A CA 1
ATOM 700 C C . LEU A 1 89 ? 15.456 4.801 2.228 1.00 75.06 89 LEU A C 1
ATOM 702 O O . LEU A 1 89 ? 14.226 4.838 2.122 1.00 75.06 89 LEU A O 1
ATOM 706 N N . GLN A 1 90 ? 16.067 5.159 3.353 1.00 76.00 90 GLN A N 1
ATOM 707 C CA . GLN A 1 90 ? 15.337 5.666 4.496 1.00 76.00 90 GLN A CA 1
ATOM 708 C C . GLN A 1 90 ? 15.024 7.149 4.285 1.00 76.00 90 GLN A C 1
ATOM 710 O O . GLN A 1 90 ? 15.924 7.976 4.151 1.00 76.00 90 GLN A O 1
ATOM 715 N N . VAL A 1 91 ? 13.736 7.492 4.263 1.00 72.44 91 VAL A N 1
ATOM 716 C CA . VAL A 1 91 ? 13.284 8.874 4.077 1.00 72.44 91 VAL A CA 1
ATOM 717 C C . VAL A 1 91 ? 12.816 9.450 5.398 1.00 72.44 91 VAL A C 1
ATOM 719 O O . VAL A 1 91 ? 11.799 9.026 5.942 1.00 72.44 91 VAL A O 1
ATOM 722 N N . GLY A 1 92 ? 13.545 10.462 5.871 1.00 72.50 92 GLY A N 1
ATOM 723 C CA . GLY A 1 92 ? 13.194 11.238 7.056 1.00 72.50 92 GLY A CA 1
ATOM 724 C C . GLY A 1 92 ? 13.040 10.404 8.333 1.00 72.50 92 GLY A C 1
ATOM 725 O O . GLY A 1 92 ? 13.302 9.206 8.380 1.00 72.50 92 GLY A O 1
ATOM 726 N N . ASN A 1 93 ? 12.600 11.073 9.395 1.00 78.69 93 ASN A N 1
ATOM 727 C CA . ASN A 1 93 ? 12.246 10.439 10.662 1.00 78.69 93 ASN A CA 1
ATOM 728 C C . ASN A 1 93 ? 10.744 10.616 10.894 1.00 78.69 93 ASN A C 1
ATOM 730 O O . ASN A 1 93 ? 10.328 11.465 11.681 1.00 78.69 93 ASN A O 1
ATOM 734 N N . PHE A 1 94 ? 9.937 9.834 10.177 1.00 81.38 94 PHE A N 1
ATOM 735 C CA . PHE A 1 94 ? 8.488 9.798 10.368 1.00 81.38 94 PHE A CA 1
ATOM 736 C C . PHE A 1 94 ? 8.111 8.787 11.451 1.00 81.38 94 PHE A C 1
ATOM 738 O O . PHE A 1 94 ? 8.807 7.791 11.677 1.00 81.38 94 PHE A O 1
ATOM 745 N N . LEU A 1 95 ? 7.000 9.050 12.138 1.00 87.25 95 LEU A N 1
ATOM 746 C CA . LEU A 1 95 ? 6.400 8.050 13.011 1.00 87.25 95 LEU A CA 1
ATOM 747 C C . LEU A 1 95 ? 5.903 6.878 12.155 1.00 87.25 95 LEU A C 1
ATOM 749 O O . LEU A 1 95 ? 5.471 7.099 11.026 1.00 87.25 95 LEU A O 1
ATOM 753 N N . PRO A 1 96 ? 5.977 5.632 12.650 1.00 90.00 96 PRO A 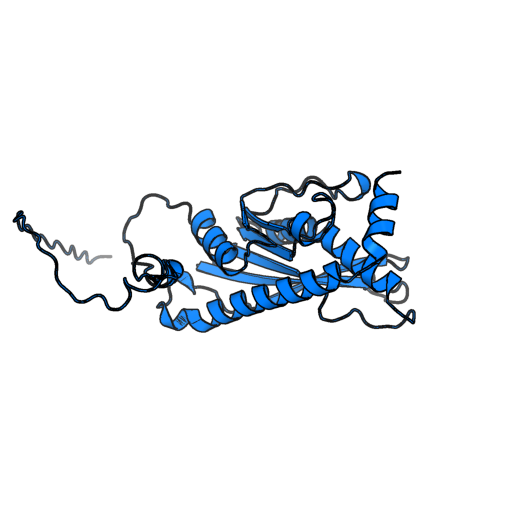N 1
ATOM 754 C CA . PRO A 1 96 ? 5.361 4.520 11.945 1.00 90.00 96 PRO A CA 1
ATOM 755 C C . PRO A 1 96 ? 3.837 4.717 11.881 1.00 90.00 96 PRO A C 1
ATOM 757 O O . PRO A 1 96 ? 3.264 5.346 12.779 1.00 90.00 96 PRO A O 1
ATOM 760 N N . PRO A 1 97 ? 3.168 4.156 10.859 1.00 93.00 97 PRO A N 1
ATOM 761 C CA . PRO A 1 97 ? 1.715 4.104 10.842 1.00 93.00 97 PRO A CA 1
ATOM 762 C C . PRO A 1 97 ? 1.225 3.268 12.032 1.00 93.00 97 PRO A C 1
ATOM 764 O O . PRO A 1 97 ? 1.978 2.465 12.595 1.00 93.00 97 PRO A O 1
ATOM 767 N N . ASP A 1 98 ? -0.049 3.420 12.399 1.00 93.44 98 ASP A N 1
ATOM 768 C CA . ASP A 1 98 ? -0.608 2.626 13.499 1.00 93.44 98 ASP A CA 1
ATOM 769 C C . ASP A 1 98 ? -0.558 1.145 13.136 1.00 93.44 98 ASP A C 1
ATOM 771 O O . ASP A 1 98 ? -0.146 0.305 13.936 1.00 93.44 98 ASP A O 1
ATOM 775 N N . TYR A 1 99 ? -0.913 0.846 11.887 1.00 93.75 99 TYR A N 1
ATOM 776 C CA . TYR A 1 99 ? -0.920 -0.498 11.351 1.00 93.75 99 TYR A CA 1
ATOM 777 C C . TYR A 1 99 ? -0.308 -0.544 9.958 1.00 93.75 99 TYR A C 1
ATOM 779 O O . TYR A 1 99 ? -0.535 0.341 9.133 1.00 93.75 99 TYR A O 1
ATOM 787 N N . SER A 1 100 ? 0.421 -1.613 9.663 1.00 95.00 100 SER A N 1
ATOM 788 C CA . SER A 1 100 ? 0.905 -1.905 8.316 1.00 95.00 100 SER A CA 1
ATOM 789 C C . SER A 1 100 ? 0.871 -3.400 8.035 1.00 95.00 100 SER A C 1
ATOM 791 O O . SER A 1 100 ? 1.045 -4.219 8.939 1.00 95.00 100 SER A O 1
ATOM 793 N N . CYS A 1 101 ? 0.649 -3.761 6.774 1.00 93.88 101 CYS A N 1
ATOM 794 C CA . CYS A 1 101 ? 0.814 -5.128 6.302 1.00 93.88 101 CYS A CA 1
ATOM 795 C C . CYS A 1 101 ? 2.017 -5.175 5.362 1.00 93.88 101 CYS A C 1
ATOM 797 O O . CYS A 1 101 ? 1.960 -4.726 4.211 1.00 93.88 101 CYS A O 1
ATOM 799 N N . ARG A 1 102 ? 3.119 -5.705 5.892 1.00 93.00 102 ARG A N 1
ATOM 800 C CA . ARG A 1 102 ? 4.371 -5.929 5.167 1.00 93.00 102 ARG A CA 1
ATOM 801 C C . ARG A 1 102 ? 4.453 -7.397 4.791 1.00 93.00 102 ARG A C 1
ATOM 803 O O . ARG A 1 102 ? 4.193 -8.242 5.647 1.00 93.00 102 ARG A O 1
ATOM 810 N N . ALA A 1 103 ? 4.817 -7.691 3.548 1.00 93.00 103 ALA A N 1
ATOM 811 C CA . ALA A 1 103 ? 5.072 -9.064 3.133 1.00 93.00 103 ALA A CA 1
ATOM 812 C C . ALA A 1 103 ? 6.169 -9.706 3.998 1.00 93.00 103 ALA A C 1
ATOM 814 O O . ALA A 1 103 ? 7.062 -9.017 4.487 1.00 93.00 103 ALA A O 1
ATOM 815 N N . VAL A 1 104 ? 6.110 -11.020 4.203 1.00 90.88 104 VAL A N 1
ATOM 816 C CA . VAL A 1 104 ? 7.215 -11.755 4.839 1.00 90.88 104 VAL A CA 1
ATOM 817 C C . VAL A 1 104 ? 8.220 -12.214 3.787 1.00 90.88 104 VAL A C 1
ATOM 819 O O . VAL A 1 104 ? 7.843 -12.592 2.674 1.00 90.88 104 VAL A O 1
ATOM 822 N N . GLY A 1 105 ? 9.509 -12.206 4.125 1.00 88.00 105 GLY A N 1
ATOM 823 C CA . GLY A 1 105 ? 10.587 -12.556 3.201 1.00 88.00 105 GLY A CA 1
ATOM 824 C C . GLY A 1 105 ? 10.456 -13.986 2.694 1.00 88.00 105 GLY A C 1
ATOM 825 O O . GLY A 1 105 ? 10.627 -14.237 1.504 1.00 88.00 105 GLY A O 1
ATOM 826 N N . SER A 1 106 ? 10.020 -14.908 3.557 1.00 88.12 106 SER A N 1
ATOM 827 C CA . SER A 1 106 ? 9.732 -16.301 3.192 1.00 88.12 106 SER A CA 1
ATOM 828 C C . SER A 1 106 ? 8.628 -16.440 2.141 1.00 88.12 106 SER A C 1
ATOM 830 O O . SER A 1 106 ? 8.725 -17.307 1.276 1.00 88.12 106 SER A O 1
ATOM 832 N N . ALA A 1 107 ? 7.613 -15.574 2.170 1.00 84.94 107 ALA A N 1
ATOM 833 C CA . ALA A 1 107 ? 6.594 -15.530 1.133 1.00 84.94 107 ALA A CA 1
ATOM 834 C C . ALA A 1 107 ? 7.199 -14.984 -0.163 1.00 84.94 107 ALA A C 1
ATOM 836 O O . ALA A 1 107 ? 6.925 -15.499 -1.240 1.00 84.94 107 ALA A O 1
ATOM 837 N N . MET A 1 108 ? 8.049 -13.970 -0.102 1.00 87.12 108 MET A N 1
ATOM 838 C CA . MET A 1 108 ? 8.617 -13.375 -1.313 1.00 87.12 108 MET A CA 1
ATOM 839 C C . MET A 1 108 ? 9.776 -14.178 -1.923 1.00 87.12 108 MET A C 1
ATOM 841 O O . MET A 1 108 ? 10.079 -14.012 -3.101 1.00 87.12 108 MET A O 1
ATOM 845 N N . GLY A 1 109 ? 10.425 -15.049 -1.147 1.00 84.94 109 GLY A N 1
ATOM 846 C CA . GLY A 1 109 ? 11.750 -15.578 -1.486 1.00 84.94 109 GLY A CA 1
ATOM 847 C C . GLY A 1 109 ? 12.834 -14.494 -1.427 1.00 84.94 109 GLY A C 1
ATOM 848 O O . GLY A 1 109 ? 13.862 -14.604 -2.094 1.00 84.94 109 GLY A O 1
ATOM 849 N N . TRP A 1 110 ? 12.568 -13.416 -0.686 1.00 86.88 110 TRP A N 1
ATOM 850 C CA . TRP A 1 110 ? 13.372 -12.198 -0.592 1.00 86.88 110 TRP A CA 1
ATOM 851 C C . TRP A 1 110 ? 13.905 -12.035 0.834 1.00 86.88 110 TRP A C 1
ATOM 853 O O . TRP A 1 110 ? 13.470 -12.727 1.754 1.00 86.88 110 TRP A O 1
ATOM 863 N N . SER A 1 111 ? 14.829 -11.096 1.030 1.00 84.88 111 SER A N 1
ATOM 864 C CA . SER A 1 111 ? 15.176 -10.649 2.379 1.00 84.88 111 SER A CA 1
ATOM 865 C C . SER A 1 111 ? 14.010 -9.859 2.960 1.00 84.88 111 SER A C 1
ATOM 867 O O . SER A 1 111 ? 13.378 -9.083 2.237 1.00 84.88 111 SER A O 1
ATOM 869 N N . ASP A 1 112 ? 13.767 -10.012 4.262 1.00 83.56 112 ASP A N 1
ATOM 870 C CA . ASP A 1 112 ? 12.744 -9.256 4.985 1.00 83.56 112 ASP A CA 1
ATOM 871 C C . ASP A 1 112 ? 12.912 -7.741 4.787 1.00 83.56 112 ASP A C 1
ATOM 873 O O . ASP A 1 112 ? 11.913 -7.036 4.643 1.00 83.56 112 ASP A O 1
ATOM 877 N N . ASP A 1 113 ? 14.146 -7.249 4.653 1.00 80.50 113 ASP A N 1
ATOM 878 C CA . ASP A 1 113 ? 14.456 -5.819 4.526 1.00 80.50 113 ASP A CA 1
ATOM 879 C C . ASP A 1 113 ? 13.953 -5.177 3.230 1.00 80.50 113 ASP A C 1
ATOM 881 O O . ASP A 1 113 ? 13.737 -3.969 3.209 1.00 80.50 113 ASP A O 1
ATOM 885 N N . LEU A 1 114 ? 13.740 -5.953 2.161 1.00 81.50 114 LEU A N 1
ATOM 886 C CA . LEU A 1 114 ? 13.190 -5.451 0.893 1.00 81.50 114 LEU A CA 1
ATOM 887 C C . LEU A 1 114 ? 11.749 -5.901 0.639 1.00 81.50 114 LEU A C 1
ATOM 889 O O . LEU A 1 114 ? 11.220 -5.730 -0.460 1.00 81.50 114 LEU A O 1
ATOM 893 N N . THR A 1 115 ? 11.093 -6.500 1.628 1.00 89.31 115 THR A N 1
ATOM 894 C CA . THR A 1 115 ? 9.699 -6.914 1.458 1.00 89.31 115 THR A CA 1
ATOM 895 C C . THR A 1 115 ? 8.768 -5.705 1.377 1.00 89.31 115 THR A C 1
ATOM 897 O O . THR A 1 115 ? 8.862 -4.803 2.218 1.00 89.31 115 THR A O 1
ATOM 900 N N . PRO A 1 116 ? 7.840 -5.674 0.404 1.00 92.62 116 PRO A N 1
ATOM 901 C CA . PRO A 1 116 ? 6.963 -4.532 0.200 1.00 92.62 116 PRO A CA 1
ATOM 902 C C . PRO A 1 116 ? 5.967 -4.372 1.353 1.00 92.62 116 PRO A C 1
ATOM 904 O O . PRO A 1 116 ? 5.405 -5.343 1.870 1.00 92.62 116 PRO A O 1
ATOM 907 N N . VAL A 1 117 ? 5.694 -3.119 1.708 1.00 94.31 117 VAL A N 1
ATOM 908 C CA . VAL A 1 117 ? 4.501 -2.742 2.472 1.00 94.31 117 VAL A CA 1
ATOM 909 C C . VAL A 1 117 ? 3.382 -2.470 1.482 1.00 94.31 117 VAL A C 1
ATOM 911 O O . VAL A 1 117 ? 3.509 -1.583 0.638 1.00 94.31 117 VAL A O 1
ATOM 914 N N . LEU A 1 118 ? 2.313 -3.259 1.570 1.00 95.44 118 LEU A N 1
ATOM 915 C CA . LEU A 1 118 ? 1.212 -3.258 0.598 1.00 95.44 118 LEU A CA 1
ATOM 916 C C . LEU A 1 118 ? -0.016 -2.495 1.094 1.00 95.44 118 LEU A C 1
ATOM 918 O O . LEU A 1 118 ? -0.840 -2.047 0.299 1.00 95.44 118 LEU A O 1
ATOM 922 N N . PHE A 1 119 ? -0.124 -2.356 2.413 1.00 96.62 119 PHE A N 1
ATOM 923 C CA . PHE A 1 119 ? -1.228 -1.694 3.086 1.00 96.62 119 PHE A CA 1
ATOM 924 C C . PHE A 1 119 ? -0.739 -1.000 4.358 1.00 96.62 119 PHE A C 1
ATOM 926 O O . PHE A 1 119 ? 0.122 -1.535 5.063 1.00 96.62 119 PHE A O 1
ATOM 933 N N . ALA A 1 120 ? -1.315 0.158 4.675 1.00 95.94 120 ALA A N 1
ATOM 934 C CA . ALA A 1 120 ? -1.077 0.854 5.934 1.00 95.94 120 ALA A CA 1
ATOM 935 C C . ALA A 1 120 ? -2.307 1.649 6.383 1.00 95.94 120 ALA A C 1
ATOM 937 O O . ALA A 1 120 ? -3.084 2.122 5.556 1.00 95.94 120 ALA A O 1
ATOM 938 N N . ALA A 1 121 ? -2.475 1.807 7.694 1.00 94.00 121 ALA A N 1
ATOM 939 C CA . ALA A 1 121 ? -3.549 2.595 8.282 1.00 94.00 121 ALA A CA 1
ATOM 940 C C . ALA A 1 121 ? -3.035 3.493 9.417 1.00 94.00 121 ALA A C 1
ATOM 942 O O . ALA A 1 121 ? -2.163 3.081 10.188 1.00 94.00 121 ALA A O 1
ATOM 943 N N . HIS A 1 122 ? -3.570 4.712 9.519 1.00 93.88 122 HIS A N 1
ATOM 944 C CA . HIS A 1 122 ? -3.131 5.703 10.505 1.00 93.88 122 HIS A CA 1
ATOM 945 C C . HIS A 1 122 ? -4.260 6.654 10.937 1.00 93.88 122 HIS A C 1
ATOM 947 O O . HIS A 1 122 ? -5.063 7.087 10.106 1.00 93.88 122 HIS A O 1
ATOM 953 N N . ASP A 1 123 ? -4.314 6.997 12.227 1.00 89.94 123 ASP A N 1
ATOM 954 C CA . ASP A 1 123 ? -5.236 8.013 12.749 1.00 89.94 123 ASP A CA 1
ATOM 955 C C . ASP A 1 123 ? -4.886 9.412 12.209 1.00 89.94 123 ASP A C 1
ATOM 957 O O . ASP A 1 123 ? -3.732 9.831 12.219 1.00 89.94 123 ASP A O 1
ATOM 961 N N . GLU A 1 124 ? -5.885 10.180 11.771 1.00 87.75 124 GLU A N 1
ATOM 962 C CA . GLU A 1 124 ? -5.671 11.549 11.259 1.00 87.75 124 GLU A CA 1
ATOM 963 C C . GLU A 1 124 ? -5.229 12.530 12.354 1.00 87.75 124 GLU A C 1
ATOM 965 O O . GLU A 1 124 ? -4.753 13.628 12.056 1.00 87.75 124 GLU A O 1
ATOM 970 N N . GLY A 1 125 ? -5.402 12.162 13.627 1.00 84.00 125 GLY A N 1
ATOM 971 C CA . GLY A 1 125 ? -5.114 13.025 14.759 1.00 84.00 125 GLY A CA 1
ATOM 972 C C . GLY A 1 125 ? -5.814 14.380 14.635 1.00 84.00 125 GLY A C 1
ATOM 973 O O . GLY A 1 125 ? -7.022 14.477 14.403 1.00 84.00 125 GLY A O 1
ATOM 974 N N . GLU A 1 126 ? -5.046 15.451 14.828 1.00 82.50 126 GLU A N 1
ATOM 975 C CA . GLU A 1 126 ? -5.516 16.826 14.635 1.00 82.50 126 GLU A CA 1
ATOM 976 C C . GLU A 1 126 ? -5.271 17.352 13.217 1.00 82.50 126 GLU A C 1
ATOM 978 O O . GLU A 1 126 ? -6.022 18.215 12.761 1.00 82.50 126 GLU A O 1
ATOM 983 N N . ASN A 1 127 ? -4.252 16.826 12.528 1.00 86.00 127 ASN A N 1
ATOM 984 C CA . ASN A 1 127 ? -3.843 17.262 11.199 1.00 86.00 127 ASN A CA 1
ATOM 985 C C . ASN A 1 127 ? -3.822 16.074 10.220 1.00 86.00 127 ASN A C 1
ATOM 987 O O . ASN A 1 127 ? -2.841 15.324 10.211 1.00 86.00 127 ASN A O 1
ATOM 991 N N . PRO A 1 128 ? -4.832 15.950 9.338 1.00 86.38 128 PRO A N 1
ATOM 992 C CA . PRO A 1 128 ? -4.893 14.886 8.337 1.00 86.38 128 PRO A CA 1
ATOM 993 C C . PRO A 1 128 ? -3.654 14.815 7.438 1.00 86.38 128 PRO A C 1
ATOM 995 O O . PRO A 1 128 ? -3.276 13.734 6.994 1.00 86.38 128 PRO A O 1
ATOM 998 N N . GLN A 1 129 ? -2.982 15.947 7.205 1.00 89.06 129 GLN A N 1
ATOM 999 C CA . GLN A 1 129 ? -1.781 15.993 6.376 1.00 89.06 129 GLN A CA 1
ATOM 1000 C C . GLN A 1 129 ? -0.638 15.153 6.967 1.00 89.06 129 GLN A C 1
ATOM 1002 O O . GLN A 1 129 ? 0.040 14.442 6.230 1.00 89.06 129 GLN A O 1
ATOM 1007 N N . ASN A 1 130 ? -0.476 15.149 8.294 1.00 90.69 130 ASN A N 1
ATOM 1008 C CA . ASN A 1 130 ? 0.557 14.350 8.959 1.00 90.69 130 ASN A CA 1
ATOM 1009 C C . ASN A 1 130 ? 0.332 12.846 8.734 1.00 90.69 130 ASN A C 1
ATOM 1011 O O . ASN A 1 130 ? 1.290 12.080 8.603 1.00 90.69 130 ASN A O 1
ATOM 1015 N N . ALA A 1 131 ? -0.934 12.420 8.675 1.00 91.00 131 ALA A N 1
ATOM 1016 C CA . ALA A 1 131 ? -1.286 11.037 8.388 1.00 91.00 131 ALA A CA 1
ATOM 1017 C C . ALA A 1 131 ? -0.929 10.656 6.951 1.00 91.00 131 ALA A C 1
ATOM 1019 O O . ALA A 1 131 ? -0.343 9.600 6.721 1.00 91.00 131 ALA A O 1
ATOM 1020 N N . LEU A 1 132 ? -1.211 11.540 5.991 1.00 91.75 132 LEU A N 1
ATOM 1021 C CA . LEU A 1 132 ? -0.854 11.325 4.589 1.00 91.75 132 LEU A CA 1
ATOM 1022 C C . LEU A 1 132 ? 0.659 11.271 4.378 1.00 91.75 132 LEU A C 1
ATOM 1024 O O . LEU A 1 132 ? 1.123 10.410 3.634 1.00 91.75 132 LEU A O 1
ATOM 1028 N N . GLU A 1 133 ? 1.419 12.139 5.044 1.00 90.81 133 GLU A N 1
ATOM 1029 C CA . GLU A 1 133 ? 2.887 12.134 5.015 1.00 90.81 133 GLU A CA 1
ATOM 1030 C C . GLU A 1 133 ? 3.459 10.854 5.627 1.00 90.81 133 GLU A C 1
ATOM 1032 O O . GLU A 1 133 ? 4.342 10.229 5.043 1.00 90.81 133 GLU A O 1
ATOM 1037 N N . THR A 1 134 ? 2.905 10.411 6.759 1.00 92.25 134 THR A N 1
ATOM 1038 C CA . THR A 1 134 ? 3.285 9.149 7.408 1.00 92.25 134 THR A CA 1
ATOM 1039 C C . THR A 1 134 ? 3.021 7.950 6.497 1.00 92.25 134 THR A C 1
ATOM 1041 O O . THR A 1 134 ? 3.887 7.088 6.327 1.00 92.25 134 THR A O 1
ATOM 1044 N N . LEU A 1 135 ? 1.850 7.896 5.858 1.00 93.50 135 LEU A N 1
ATOM 1045 C CA . LEU A 1 135 ? 1.509 6.847 4.896 1.00 93.50 135 LEU A CA 1
ATOM 1046 C C . LEU A 1 135 ? 2.403 6.909 3.646 1.00 93.50 135 LEU A C 1
ATOM 1048 O O . LEU A 1 135 ? 2.907 5.877 3.207 1.00 93.50 135 LEU A O 1
ATOM 1052 N N . ALA A 1 136 ? 2.674 8.099 3.105 1.00 91.31 136 ALA A N 1
ATOM 1053 C CA . ALA A 1 136 ? 3.572 8.273 1.963 1.00 91.31 136 ALA A CA 1
ATOM 1054 C C . ALA A 1 136 ? 4.997 7.793 2.283 1.00 91.31 136 ALA A C 1
ATOM 1056 O O . ALA A 1 136 ? 5.579 7.028 1.512 1.00 91.31 136 ALA A O 1
ATOM 1057 N N . ALA A 1 137 ? 5.533 8.175 3.445 1.00 90.00 137 ALA A N 1
ATOM 1058 C CA . ALA A 1 137 ? 6.831 7.709 3.926 1.00 90.00 137 ALA A CA 1
ATOM 1059 C C . ALA A 1 137 ? 6.852 6.185 4.120 1.00 90.00 137 ALA A C 1
ATOM 1061 O O . ALA A 1 137 ? 7.830 5.526 3.770 1.00 90.00 137 ALA A O 1
ATOM 1062 N N . THR A 1 138 ? 5.750 5.609 4.610 1.00 91.44 138 THR A N 1
ATOM 1063 C CA . THR A 1 138 ? 5.584 4.156 4.771 1.00 91.44 138 THR A CA 1
ATOM 1064 C C . THR A 1 138 ? 5.664 3.419 3.434 1.00 91.44 138 THR A C 1
ATOM 1066 O O . THR A 1 138 ? 6.271 2.351 3.361 1.00 91.44 138 THR A O 1
ATOM 1069 N N . PHE A 1 139 ? 5.058 3.970 2.382 1.00 92.56 139 PHE A N 1
ATOM 1070 C CA . PHE A 1 139 ? 5.004 3.352 1.056 1.00 92.56 139 PHE A CA 1
ATOM 1071 C C . PHE A 1 139 ? 6.205 3.650 0.167 1.00 92.56 139 PHE A C 1
ATOM 1073 O O . PHE A 1 139 ? 6.365 3.000 -0.866 1.00 92.56 139 PHE A O 1
ATOM 1080 N N . HIS A 1 140 ? 7.052 4.601 0.557 1.00 88.75 140 HIS A N 1
ATOM 1081 C CA . HIS A 1 140 ? 8.150 5.095 -0.263 1.00 88.75 140 HIS A CA 1
ATOM 1082 C C . HIS A 1 140 ? 9.018 3.973 -0.848 1.00 88.75 140 HIS A C 1
ATOM 1084 O O . HIS A 1 140 ? 9.303 3.956 -2.042 1.00 88.75 140 HIS A O 1
ATOM 1090 N N . GLN A 1 141 ? 9.392 2.985 -0.037 1.00 86.12 141 GLN A N 1
ATOM 1091 C CA . GLN A 1 141 ? 10.253 1.904 -0.514 1.00 86.12 141 GLN A CA 1
ATOM 1092 C C . GLN A 1 141 ? 9.537 0.961 -1.480 1.00 86.12 141 GLN A C 1
ATOM 1094 O O . GLN A 1 141 ? 10.115 0.553 -2.486 1.00 86.12 141 GLN A O 1
ATOM 1099 N N . THR A 1 142 ? 8.263 0.653 -1.231 1.00 91.81 142 THR A N 1
ATOM 1100 C CA . THR A 1 142 ? 7.466 -0.123 -2.184 1.00 91.81 142 THR A CA 1
ATOM 1101 C C . THR A 1 142 ? 7.299 0.634 -3.508 1.00 91.81 142 THR A C 1
ATOM 1103 O O . THR A 1 142 ? 7.328 0.009 -4.564 1.00 91.81 142 THR A O 1
ATOM 1106 N N . MET A 1 143 ? 7.215 1.971 -3.486 1.00 91.69 143 MET A N 1
ATOM 1107 C CA . MET A 1 143 ? 7.209 2.782 -4.713 1.00 91.69 143 MET A CA 1
ATOM 1108 C C . MET A 1 143 ? 8.504 2.659 -5.502 1.00 91.69 143 MET A C 1
ATOM 1110 O O . MET A 1 143 ? 8.459 2.506 -6.720 1.00 91.69 143 MET A O 1
ATOM 1114 N N . ILE A 1 144 ? 9.653 2.667 -4.825 1.00 88.50 144 ILE A N 1
ATOM 1115 C CA . ILE A 1 144 ? 10.940 2.415 -5.482 1.00 88.50 144 ILE A CA 1
ATOM 1116 C C . ILE A 1 144 ? 10.934 1.030 -6.130 1.00 88.50 144 ILE A C 1
ATOM 1118 O O . ILE A 1 144 ? 11.325 0.905 -7.288 1.00 88.50 144 ILE A O 1
ATOM 1122 N N . LEU A 1 145 ? 10.444 -0.001 -5.436 1.00 89.50 145 LEU A N 1
ATOM 1123 C CA . LEU A 1 145 ? 10.324 -1.342 -6.015 1.00 89.50 145 LEU A CA 1
ATOM 1124 C C . LEU A 1 145 ? 9.427 -1.359 -7.260 1.00 89.50 145 LEU A C 1
ATOM 1126 O O . LEU A 1 145 ? 9.790 -1.998 -8.243 1.00 89.50 145 LEU A O 1
ATOM 1130 N N . PHE A 1 146 ? 8.302 -0.642 -7.252 1.00 93.06 146 PHE A N 1
ATOM 1131 C CA . PHE A 1 146 ? 7.437 -0.502 -8.428 1.00 93.06 146 PHE A CA 1
ATOM 1132 C C . PHE A 1 146 ? 8.142 0.192 -9.591 1.00 93.06 146 PHE A C 1
ATOM 1134 O O . PHE A 1 146 ? 8.105 -0.317 -10.708 1.00 93.06 146 PHE A O 1
ATOM 1141 N N . ILE A 1 147 ? 8.840 1.299 -9.332 1.00 90.00 147 ILE A N 1
ATOM 1142 C CA . ILE A 1 147 ? 9.606 2.020 -10.355 1.00 90.00 147 ILE A CA 1
ATOM 1143 C C . ILE A 1 147 ? 10.685 1.108 -10.946 1.00 90.00 147 ILE A C 1
ATOM 1145 O O . ILE A 1 147 ? 10.809 1.014 -12.163 1.00 90.00 147 ILE A O 1
ATOM 1149 N N . LEU A 1 148 ? 11.443 0.395 -10.111 1.00 89.50 148 LEU A N 1
ATOM 1150 C CA . LEU A 1 148 ? 12.490 -0.516 -10.574 1.00 89.50 148 LEU A CA 1
ATOM 1151 C C . LEU A 1 148 ? 11.919 -1.692 -11.374 1.00 89.50 148 LEU A C 1
ATOM 1153 O O . LEU A 1 148 ? 12.472 -2.029 -12.420 1.00 89.50 148 LEU A O 1
ATOM 1157 N N . TYR A 1 149 ? 10.807 -2.282 -10.925 1.00 91.19 149 TYR A N 1
ATOM 1158 C CA . TYR A 1 149 ? 10.093 -3.307 -11.687 1.00 91.19 149 TYR A CA 1
ATOM 1159 C C . TYR A 1 149 ? 9.690 -2.764 -13.056 1.00 91.19 149 TYR A C 1
ATOM 1161 O O . TYR A 1 149 ? 9.955 -3.397 -14.077 1.00 91.19 149 TYR A O 1
ATOM 1169 N N . PHE A 1 150 ? 9.050 -1.593 -13.090 1.00 90.75 150 PHE A N 1
ATOM 1170 C CA . PHE A 1 150 ? 8.574 -0.980 -14.323 1.00 90.75 150 PHE A CA 1
ATOM 1171 C C . PHE A 1 150 ? 9.732 -0.712 -15.286 1.00 90.75 150 PHE A C 1
ATOM 1173 O O . PHE A 1 150 ? 9.673 -1.094 -16.447 1.00 90.75 150 PHE A O 1
ATOM 1180 N N . LEU A 1 151 ? 10.825 -0.127 -14.797 1.00 89.50 151 LEU A N 1
ATOM 1181 C CA . LEU A 1 151 ? 12.008 0.160 -15.605 1.00 89.50 151 LEU A CA 1
ATOM 1182 C C . LEU A 1 151 ? 12.687 -1.102 -16.161 1.00 89.50 151 LEU A C 1
ATOM 1184 O O . LEU A 1 151 ? 13.221 -1.041 -17.265 1.00 89.50 151 LEU A O 1
ATOM 1188 N N . ASP A 1 152 ? 12.680 -2.216 -15.421 1.00 89.75 152 ASP A N 1
ATOM 1189 C CA . ASP A 1 152 ? 13.259 -3.501 -15.856 1.00 89.75 152 ASP A CA 1
ATOM 1190 C C . ASP A 1 152 ? 12.350 -4.251 -16.847 1.00 89.75 152 ASP A C 1
ATOM 1192 O O . ASP A 1 152 ? 12.840 -5.077 -17.614 1.00 89.75 152 ASP A O 1
ATOM 1196 N N . THR A 1 153 ? 11.040 -3.974 -16.846 1.00 88.12 153 THR A N 1
ATOM 1197 C CA . THR A 1 153 ? 10.046 -4.717 -17.646 1.00 88.12 153 THR A CA 1
ATOM 1198 C C . THR A 1 153 ? 9.474 -3.948 -18.832 1.00 88.12 153 THR A C 1
ATOM 1200 O O . THR A 1 153 ? 9.017 -4.583 -19.785 1.00 88.12 153 THR A O 1
ATOM 1203 N N . ARG A 1 154 ? 9.515 -2.613 -18.812 1.00 88.25 154 ARG A N 1
ATOM 1204 C CA . ARG A 1 154 ? 9.015 -1.783 -19.910 1.00 88.25 154 ARG A CA 1
ATOM 1205 C C . ARG A 1 154 ? 9.826 -1.993 -21.182 1.00 88.25 154 ARG A C 1
ATOM 1207 O O . ARG A 1 154 ? 11.052 -2.121 -21.152 1.00 88.25 154 ARG A O 1
ATOM 1214 N N . SER A 1 155 ? 9.141 -1.976 -22.314 1.00 88.44 155 SER A N 1
ATOM 1215 C CA . SER A 1 155 ? 9.765 -2.122 -23.633 1.00 88.44 155 SER A CA 1
ATOM 1216 C C . SER A 1 155 ? 10.126 -0.777 -24.254 1.00 88.44 155 SER A C 1
ATOM 1218 O O . SER A 1 155 ? 11.087 -0.686 -25.023 1.00 88.44 155 SER A O 1
ATOM 1220 N N . THR A 1 156 ? 9.374 0.273 -23.924 1.00 83.81 156 THR A N 1
ATOM 1221 C CA . THR A 1 156 ? 9.573 1.625 -24.452 1.00 83.81 156 THR A CA 1
ATOM 1222 C C . THR A 1 156 ? 9.541 2.669 -23.336 1.00 83.81 156 THR A C 1
ATOM 1224 O O . THR A 1 156 ? 9.212 2.388 -22.184 1.00 83.81 156 THR A O 1
ATOM 1227 N N . TRP A 1 157 ? 9.978 3.890 -23.645 1.00 76.94 157 TRP A N 1
ATOM 1228 C CA . TRP A 1 157 ? 10.077 4.962 -22.651 1.00 76.94 157 TRP A CA 1
ATOM 1229 C C . TRP A 1 157 ? 8.728 5.629 -22.350 1.00 76.94 157 TRP A C 1
ATOM 1231 O O . TRP A 1 157 ? 8.582 6.196 -21.270 1.00 76.94 157 TRP A O 1
ATOM 1241 N N . ASP A 1 158 ? 7.788 5.544 -23.292 1.00 78.12 158 ASP A N 1
ATOM 1242 C CA . ASP A 1 158 ? 6.436 6.112 -23.285 1.00 78.12 158 ASP A CA 1
ATOM 1243 C C . ASP A 1 158 ? 5.367 5.133 -22.776 1.00 78.12 158 ASP A C 1
ATOM 1245 O O . ASP A 1 158 ? 4.186 5.467 -22.752 1.00 78.12 158 ASP A O 1
ATOM 1249 N N . GLU A 1 159 ? 5.770 3.926 -22.373 1.00 85.38 159 GLU A N 1
ATOM 1250 C CA . GLU A 1 159 ? 4.862 2.939 -21.798 1.00 85.38 159 GLU A CA 1
ATOM 1251 C C . GLU A 1 159 ? 4.195 3.495 -20.528 1.00 85.38 159 GLU A C 1
ATOM 1253 O O . GLU A 1 159 ? 4.844 4.109 -19.678 1.00 85.38 159 GLU A O 1
ATOM 1258 N N . GLU A 1 160 ? 2.881 3.303 -20.403 1.00 87.38 160 GLU A N 1
ATOM 1259 C CA . GLU A 1 160 ? 2.141 3.761 -19.230 1.00 87.38 160 GLU A CA 1
ATOM 1260 C C . GLU A 1 160 ? 2.455 2.897 -18.004 1.00 87.38 160 GLU A C 1
ATOM 1262 O O . GLU A 1 160 ? 2.697 1.690 -18.099 1.00 87.38 160 GLU A O 1
ATOM 1267 N N . MET A 1 161 ? 2.398 3.516 -16.822 1.00 86.31 161 MET A N 1
ATOM 1268 C CA . MET A 1 161 ? 2.554 2.786 -15.569 1.00 86.31 161 MET A CA 1
ATOM 1269 C C . MET A 1 161 ? 1.430 1.746 -15.427 1.00 86.31 161 MET A C 1
ATOM 1271 O O . MET A 1 161 ? 0.253 2.107 -15.526 1.00 86.31 161 MET A O 1
ATOM 1275 N N . PRO A 1 162 ? 1.739 0.468 -15.145 1.00 91.56 162 PRO A N 1
ATOM 1276 C CA . PRO A 1 162 ? 0.709 -0.546 -14.997 1.00 91.56 162 PRO A CA 1
ATOM 1277 C C . PRO A 1 162 ? -0.263 -0.215 -13.861 1.00 91.56 162 PRO A C 1
ATOM 1279 O O . PRO A 1 162 ? 0.149 0.012 -12.724 1.00 91.56 162 PRO A O 1
ATOM 1282 N N . GLY A 1 163 ? -1.568 -0.291 -14.134 1.00 91.12 163 GLY A N 1
ATOM 1283 C CA . GLY A 1 163 ? -2.616 0.046 -13.158 1.00 91.12 163 GLY A CA 1
ATOM 1284 C C . GLY A 1 163 ? -2.652 -0.829 -11.896 1.00 91.12 163 GLY A C 1
ATOM 1285 O O . GLY A 1 163 ? -3.366 -0.507 -10.953 1.00 91.12 163 GLY A O 1
ATOM 1286 N N . TRP A 1 164 ? -1.882 -1.921 -11.847 1.00 94.38 164 TRP A N 1
ATOM 1287 C CA . TRP A 1 164 ? -1.737 -2.744 -10.645 1.00 94.38 164 TRP A CA 1
ATOM 1288 C C . TRP A 1 164 ? -0.728 -2.166 -9.637 1.00 94.38 164 TRP A C 1
ATOM 1290 O O . TRP A 1 164 ? -0.763 -2.558 -8.474 1.00 94.38 164 TRP A O 1
ATOM 1300 N N . MET A 1 165 ? 0.153 -1.237 -10.035 1.00 95.50 165 MET A N 1
ATOM 1301 C CA . MET A 1 165 ? 1.191 -0.632 -9.178 1.00 95.50 165 MET A CA 1
ATOM 1302 C C . MET A 1 165 ? 0.621 0.431 -8.230 1.00 95.50 165 MET A C 1
ATOM 1304 O O . MET A 1 165 ? 1.069 1.576 -8.178 1.00 95.50 165 MET A O 1
ATOM 1308 N N . VAL A 1 166 ? -0.393 0.033 -7.469 1.00 95.56 166 VAL A N 1
ATOM 1309 C CA . VAL A 1 166 ? -1.124 0.873 -6.525 1.00 95.56 166 VAL A CA 1
ATOM 1310 C C . VAL A 1 166 ? -0.979 0.293 -5.121 1.00 95.56 166 VAL A C 1
ATOM 1312 O O . VAL A 1 166 ? -1.051 -0.921 -4.932 1.00 95.56 166 VAL A O 1
ATOM 1315 N N . LEU A 1 167 ? -0.791 1.160 -4.133 1.00 96.75 167 LEU A N 1
ATOM 1316 C CA . LEU A 1 167 ? -0.769 0.831 -2.708 1.00 96.75 167 LEU A CA 1
ATOM 1317 C C . LEU A 1 167 ? -1.927 1.533 -2.014 1.00 96.75 167 LEU A C 1
ATOM 1319 O O . LEU A 1 167 ? -2.278 2.653 -2.382 1.00 96.75 167 LEU A O 1
ATOM 1323 N N . TYR A 1 168 ? -2.503 0.898 -0.997 1.00 96.56 168 TYR A N 1
ATOM 1324 C CA . TYR A 1 168 ? -3.663 1.445 -0.297 1.00 96.56 168 TYR A CA 1
ATOM 1325 C C . TYR A 1 168 ? -3.314 1.876 1.122 1.00 96.56 168 TYR A C 1
ATOM 1327 O O . TYR A 1 168 ? -2.938 1.054 1.960 1.00 96.56 168 TYR A O 1
ATOM 1335 N N . GLY A 1 169 ? -3.486 3.168 1.392 1.00 95.88 169 GLY A N 1
ATOM 1336 C CA . GLY A 1 169 ? -3.438 3.753 2.725 1.00 95.88 169 GLY A CA 1
ATOM 1337 C C . GLY A 1 169 ? -4.840 4.071 3.232 1.00 95.88 169 GLY A C 1
ATOM 1338 O O . GLY A 1 169 ? -5.684 4.534 2.468 1.00 95.88 169 GLY A O 1
ATOM 1339 N N . ILE A 1 170 ? -5.101 3.848 4.517 1.00 94.44 170 ILE A N 1
ATOM 1340 C CA . ILE A 1 170 ? -6.368 4.222 5.148 1.00 94.44 170 ILE A CA 1
ATOM 1341 C C . ILE A 1 170 ? -6.123 5.226 6.267 1.00 94.44 170 ILE A C 1
ATOM 1343 O O . ILE A 1 170 ? -5.357 4.962 7.191 1.00 94.44 170 ILE A O 1
ATOM 1347 N N . THR A 1 171 ? -6.818 6.358 6.215 1.00 93.44 171 THR A N 1
ATOM 1348 C CA . THR A 1 171 ? -6.869 7.297 7.336 1.00 93.44 171 THR A CA 1
ATOM 1349 C C . THR A 1 171 ? -8.185 7.146 8.080 1.00 93.44 171 THR A C 1
ATOM 1351 O O . THR A 1 171 ? -9.225 6.921 7.466 1.00 93.44 171 THR A O 1
ATOM 1354 N N . TYR A 1 172 ? -8.169 7.228 9.406 1.00 89.44 172 TYR A N 1
ATOM 1355 C CA . TYR A 1 172 ? -9.383 7.141 10.222 1.00 89.44 172 TYR A CA 1
ATOM 1356 C C . TYR A 1 172 ? -9.353 8.163 11.353 1.00 89.44 172 TYR A C 1
ATOM 1358 O O . TYR A 1 172 ? -8.289 8.599 11.777 1.00 89.44 172 TYR A O 1
ATOM 1366 N N . SER A 1 173 ? -10.523 8.587 11.830 1.00 84.81 173 SER A N 1
ATOM 1367 C CA . SER A 1 173 ? -10.599 9.514 12.963 1.00 84.81 173 SER A CA 1
ATOM 1368 C C . SER A 1 173 ? -11.918 9.404 13.720 1.00 84.81 173 SER A C 1
ATOM 1370 O O . SER A 1 173 ? -12.985 9.161 13.143 1.00 84.81 173 SER A O 1
ATOM 1372 N N . SER A 1 174 ? -11.855 9.622 15.038 1.00 78.19 174 SER A N 1
ATOM 1373 C CA . SER A 1 174 ? -13.041 9.599 15.905 1.00 78.19 174 SER A CA 1
ATOM 1374 C C . SER A 1 174 ? -14.002 10.726 15.549 1.00 78.19 174 SER A C 1
ATOM 1376 O O . SER A 1 174 ? -15.214 10.576 15.677 1.00 78.19 174 SER A O 1
ATOM 1378 N N . LYS A 1 175 ? -13.474 11.852 15.053 1.00 80.69 175 LYS A N 1
ATOM 1379 C CA . LYS A 1 175 ? -14.264 12.984 14.556 1.00 80.69 175 LYS A CA 1
ATOM 1380 C C . LYS A 1 175 ? -15.066 12.612 13.309 1.00 80.69 175 LYS A C 1
ATOM 1382 O O . LYS A 1 175 ? -16.215 13.025 13.184 1.00 80.69 175 LYS A O 1
ATOM 1387 N N . MET A 1 176 ? -14.480 11.841 12.392 1.00 78.44 176 MET A N 1
ATOM 1388 C CA . MET A 1 176 ? -15.175 11.376 11.192 1.00 78.44 176 MET A CA 1
ATOM 1389 C C . MET A 1 176 ? -16.123 10.204 11.477 1.00 78.44 176 MET A C 1
ATOM 1391 O O . MET A 1 176 ? -17.043 9.976 10.690 1.00 78.44 176 MET A O 1
ATOM 1395 N N . GLN A 1 177 ? -15.917 9.462 12.574 1.00 77.62 177 GLN A N 1
ATOM 1396 C CA . GLN A 1 177 ? -16.640 8.213 12.851 1.00 77.62 177 GLN A CA 1
ATOM 1397 C C . GLN A 1 177 ? -16.567 7.261 11.641 1.00 77.62 177 GLN A C 1
ATOM 1399 O O . GLN A 1 177 ? -17.551 6.633 11.254 1.00 77.62 177 GLN A O 1
ATOM 1404 N N . GLY A 1 178 ? -15.399 7.203 10.998 1.00 82.50 178 GLY A N 1
ATOM 1405 C CA . GLY A 1 178 ? -15.214 6.515 9.725 1.00 82.50 178 GLY A CA 1
ATOM 1406 C C . GLY A 1 178 ? -13.756 6.426 9.308 1.00 82.50 178 GLY A C 1
ATOM 1407 O O . GLY A 1 178 ? -12.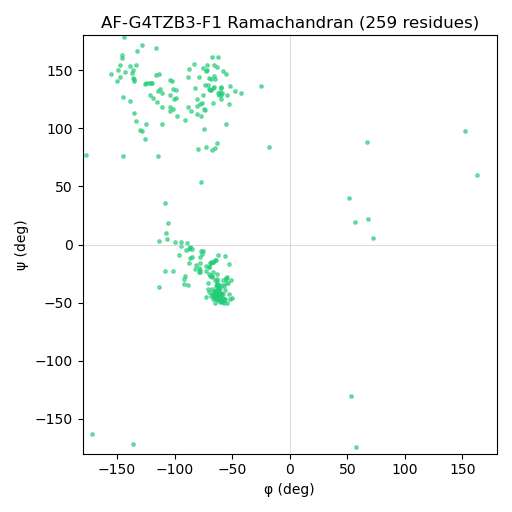859 6.632 10.129 1.00 82.50 178 GLY A O 1
ATOM 1408 N N . PHE A 1 179 ? -13.538 6.138 8.028 1.00 87.25 179 PHE A N 1
ATOM 1409 C CA . PHE A 1 179 ? -12.217 6.102 7.410 1.00 87.25 179 PHE A CA 1
ATOM 1410 C C . PHE A 1 179 ? -12.276 6.575 5.949 1.00 87.25 179 PHE A C 1
ATOM 1412 O O . PHE A 1 179 ? -13.334 6.554 5.317 1.00 87.25 179 PHE A O 1
ATOM 1419 N N . THR A 1 180 ? -11.122 6.965 5.425 1.00 90.94 180 THR A N 1
ATOM 1420 C CA . THR A 1 180 ? -10.900 7.401 4.047 1.00 90.94 180 THR A CA 1
ATOM 1421 C C . THR A 1 180 ? -9.836 6.510 3.428 1.00 90.94 180 THR A C 1
ATOM 1423 O O . THR A 1 180 ? -8.853 6.167 4.085 1.00 90.94 180 THR A O 1
ATOM 1426 N N . ILE A 1 181 ? -10.034 6.121 2.170 1.00 92.88 181 ILE A N 1
ATOM 1427 C CA . ILE A 1 181 ? -9.072 5.300 1.430 1.00 92.88 181 ILE A CA 1
ATOM 1428 C C . ILE A 1 181 ? -8.311 6.178 0.446 1.00 92.88 181 ILE A C 1
ATOM 1430 O O . ILE A 1 181 ? -8.911 6.857 -0.393 1.00 92.88 181 ILE A O 1
ATOM 1434 N N . HIS A 1 182 ? -6.992 6.069 0.514 1.00 94.56 182 HIS A N 1
ATOM 1435 C CA . HIS A 1 182 ? -6.032 6.730 -0.353 1.00 94.56 182 HIS A CA 1
ATOM 1436 C C . HIS A 1 182 ? -5.299 5.679 -1.178 1.00 94.56 182 HIS A C 1
ATOM 1438 O O . HIS A 1 182 ? -4.825 4.675 -0.642 1.00 94.56 182 HIS A O 1
ATOM 1444 N N . ALA A 1 183 ? -5.204 5.906 -2.480 1.00 94.31 183 ALA A N 1
ATOM 1445 C CA . ALA A 1 183 ? -4.344 5.140 -3.364 1.00 94.31 183 ALA A CA 1
ATOM 1446 C C . ALA A 1 183 ? -3.059 5.904 -3.619 1.00 94.31 183 ALA A C 1
ATOM 1448 O O . ALA A 1 183 ? -3.092 7.078 -3.970 1.00 94.31 183 ALA A O 1
ATOM 1449 N N . TYR A 1 184 ? -1.945 5.203 -3.505 1.00 95.00 184 TYR A N 1
ATOM 1450 C CA . TYR A 1 184 ? -0.629 5.717 -3.811 1.00 95.00 184 TYR A CA 1
ATOM 1451 C C . TYR A 1 184 ? -0.104 4.982 -5.039 1.00 95.00 184 TYR A C 1
ATOM 1453 O O . TYR A 1 184 ? -0.175 3.754 -5.083 1.00 95.00 184 TYR A O 1
ATOM 1461 N N . HIS A 1 185 ? 0.450 5.699 -6.012 1.00 92.56 185 HIS A N 1
ATOM 1462 C CA . HIS A 1 185 ? 1.116 5.084 -7.164 1.00 92.56 185 HIS A CA 1
ATOM 1463 C C . HIS A 1 185 ? 2.290 5.938 -7.662 1.00 92.56 185 HIS A C 1
ATOM 1465 O O . HIS A 1 185 ? 2.303 7.155 -7.435 1.00 92.56 185 HIS A O 1
ATOM 1471 N N . PRO A 1 186 ? 3.294 5.325 -8.316 1.00 90.88 186 PRO A N 1
ATOM 1472 C CA . PRO A 1 186 ? 4.426 6.060 -8.852 1.00 90.88 186 PRO A CA 1
ATOM 1473 C C . PRO A 1 186 ? 4.005 6.882 -10.071 1.00 90.88 186 PRO A C 1
ATOM 1475 O O . PRO A 1 186 ? 3.101 6.503 -10.822 1.00 90.88 186 PRO A O 1
ATOM 1478 N N . ILE A 1 187 ? 4.687 8.005 -10.271 1.00 85.62 187 ILE A N 1
ATOM 1479 C CA . ILE A 1 187 ? 4.542 8.864 -11.448 1.00 85.62 187 ILE A CA 1
ATOM 1480 C C . ILE A 1 187 ? 5.921 9.292 -11.945 1.00 85.62 187 ILE A C 1
ATOM 1482 O O . ILE A 1 187 ? 6.860 9.409 -11.157 1.00 85.62 187 ILE A O 1
ATOM 1486 N N . PHE A 1 188 ? 6.040 9.529 -13.248 1.00 82.44 188 PHE A N 1
ATOM 1487 C CA . PHE A 1 188 ? 7.194 10.212 -13.819 1.00 82.44 188 PHE A CA 1
ATOM 1488 C C . PHE A 1 188 ? 6.789 11.640 -14.170 1.00 82.44 188 PHE A C 1
ATOM 1490 O O . PHE A 1 188 ? 5.893 11.853 -14.985 1.00 82.44 188 PHE A O 1
ATOM 1497 N N . GLU A 1 189 ? 7.439 12.610 -13.543 1.00 78.25 189 GLU A N 1
ATOM 1498 C CA . GLU A 1 189 ? 7.250 14.025 -13.828 1.00 78.25 189 GLU A CA 1
ATOM 1499 C C . GLU A 1 189 ? 8.158 14.403 -14.997 1.00 78.25 189 GLU A C 1
ATOM 1501 O O . GLU A 1 189 ? 9.386 14.331 -14.903 1.00 78.25 189 GLU A O 1
ATOM 1506 N N . SER A 1 190 ? 7.548 14.769 -16.126 1.00 76.00 190 SER A N 1
ATOM 1507 C CA . SER A 1 190 ? 8.291 15.213 -17.303 1.00 76.00 190 SER A CA 1
ATOM 1508 C C . SER A 1 190 ? 8.850 16.620 -17.069 1.00 76.00 190 SER A C 1
ATOM 1510 O O . SER A 1 190 ? 8.108 17.486 -16.610 1.00 76.00 190 SER A O 1
ATOM 1512 N N . PRO A 1 191 ? 10.107 16.905 -17.460 1.00 73.00 191 PRO A N 1
ATOM 1513 C CA . PRO A 1 191 ? 10.647 18.265 -17.405 1.00 73.00 191 PRO A CA 1
ATOM 1514 C C . PRO A 1 191 ? 9.923 19.229 -18.362 1.00 73.00 191 PRO A C 1
ATOM 1516 O O . PRO A 1 191 ? 10.109 20.439 -18.276 1.00 73.00 191 PRO A O 1
ATOM 1519 N N . GLU A 1 192 ? 9.127 18.699 -19.293 1.00 77.94 192 GLU A N 1
ATOM 1520 C CA . GLU A 1 192 ? 8.306 19.476 -20.223 1.00 77.94 192 GLU A CA 1
ATOM 1521 C C . GLU A 1 192 ? 6.947 19.873 -19.626 1.00 77.94 192 GLU A C 1
ATOM 1523 O O . GLU A 1 192 ? 6.252 20.703 -20.216 1.00 77.94 192 GLU A O 1
ATOM 1528 N N . ASP A 1 193 ? 6.555 19.313 -18.473 1.00 73.56 193 ASP A N 1
ATOM 1529 C CA . ASP A 1 193 ? 5.337 19.726 -17.777 1.00 73.56 193 ASP A CA 1
ATOM 1530 C C . ASP A 1 193 ? 5.572 21.088 -17.097 1.00 73.56 193 ASP A C 1
ATOM 1532 O O . ASP A 1 193 ? 6.397 21.191 -16.185 1.00 73.56 193 ASP A O 1
ATOM 1536 N N . PRO A 1 194 ? 4.847 22.152 -17.496 1.00 72.06 194 PRO A N 1
ATOM 1537 C CA . PRO A 1 194 ? 5.003 23.478 -16.905 1.00 72.06 194 PRO A CA 1
ATOM 1538 C C . PRO A 1 194 ? 4.621 23.540 -15.418 1.00 72.06 194 PRO A C 1
ATOM 1540 O O . PRO A 1 194 ? 4.942 24.532 -14.762 1.00 72.06 194 PRO A O 1
ATOM 1543 N N . ASN A 1 195 ? 3.943 22.519 -14.885 1.00 71.62 195 ASN A N 1
ATOM 1544 C CA . ASN A 1 195 ? 3.585 22.412 -13.471 1.00 71.62 195 ASN A CA 1
ATOM 1545 C C . ASN A 1 195 ? 4.523 21.490 -12.676 1.00 71.62 195 ASN A C 1
ATOM 1547 O O . ASN A 1 195 ? 4.286 21.293 -11.482 1.00 71.62 195 ASN A O 1
ATOM 1551 N N . ALA A 1 196 ? 5.562 20.922 -13.302 1.00 63.91 196 ALA A N 1
ATOM 1552 C CA . ALA A 1 196 ? 6.492 20.047 -12.604 1.00 63.91 196 ALA A CA 1
ATOM 1553 C C . ALA A 1 196 ? 7.221 20.821 -11.486 1.00 63.91 196 ALA A C 1
ATOM 1555 O O . ALA A 1 196 ? 7.778 21.897 -11.729 1.00 63.91 196 ALA A O 1
ATOM 1556 N N . PRO A 1 197 ? 7.268 20.283 -10.254 1.00 62.56 197 PRO A N 1
ATOM 1557 C CA . PRO A 1 197 ? 7.975 20.915 -9.139 1.00 62.56 197 PRO A CA 1
ATOM 1558 C C . PRO A 1 197 ? 9.500 20.943 -9.344 1.00 62.56 197 PRO A C 1
ATOM 1560 O O . PRO A 1 197 ? 10.209 21.686 -8.657 1.00 62.56 197 PRO A O 1
ATOM 1563 N N . HIS A 1 198 ? 10.015 20.153 -10.290 1.00 61.41 198 HIS A N 1
ATOM 1564 C CA . HIS A 1 198 ? 11.435 19.998 -10.575 1.00 61.41 198 HIS A CA 1
ATOM 1565 C C . HIS A 1 198 ? 11.743 20.273 -12.052 1.00 61.41 198 HIS A C 1
ATOM 1567 O O . HIS A 1 198 ? 11.031 19.839 -12.949 1.00 61.41 198 HIS A O 1
ATOM 1573 N N . SER A 1 199 ? 12.844 20.986 -12.314 1.00 58.25 199 SER A N 1
ATOM 1574 C CA . SER A 1 199 ? 13.292 21.349 -13.671 1.00 58.25 199 SER A CA 1
ATOM 1575 C C . SER A 1 199 ? 13.964 20.202 -14.438 1.00 58.25 199 SER A C 1
ATOM 1577 O O . SER A 1 199 ? 14.306 20.350 -15.610 1.00 58.25 199 SER A O 1
ATOM 1579 N N . SER A 1 200 ? 14.175 19.062 -13.782 1.00 68.25 200 SER A N 1
ATOM 1580 C CA . SER A 1 200 ? 14.713 17.832 -14.357 1.00 68.25 200 SER A CA 1
ATOM 1581 C C . SER A 1 200 ? 13.699 16.716 -14.169 1.00 68.25 200 SER A C 1
ATOM 1583 O O . SER A 1 200 ? 13.146 16.607 -13.079 1.00 68.25 200 SER A O 1
ATOM 1585 N N . GLY A 1 201 ? 13.507 15.871 -15.185 1.00 71.00 201 GLY A N 1
ATOM 1586 C CA . GLY A 1 201 ? 12.569 14.754 -15.093 1.00 71.00 201 GLY A CA 1
ATOM 1587 C C . GLY A 1 201 ? 12.858 13.865 -13.887 1.00 71.00 201 GLY A C 1
ATOM 1588 O O . GLY A 1 201 ? 14.001 13.441 -13.690 1.00 71.00 201 GLY A O 1
ATOM 1589 N N . SER A 1 202 ? 11.835 13.606 -13.078 1.00 79.44 202 SER A N 1
ATOM 1590 C CA . SER A 1 202 ? 11.972 12.912 -11.798 1.00 79.44 202 SER A CA 1
ATOM 1591 C C . SER A 1 202 ? 10.874 11.888 -11.581 1.00 79.44 202 SER A C 1
ATOM 1593 O O . SER A 1 202 ? 9.735 12.051 -12.006 1.00 79.44 202 SER A O 1
ATOM 1595 N N . TRP A 1 203 ? 11.227 10.813 -10.883 1.00 82.12 203 TRP A N 1
ATOM 1596 C CA . TRP A 1 203 ? 10.243 9.878 -10.359 1.00 82.12 203 TRP A CA 1
ATOM 1597 C C . TRP A 1 203 ? 9.675 10.407 -9.046 1.00 82.12 203 TRP A C 1
ATOM 1599 O O . TRP A 1 203 ? 10.425 10.834 -8.168 1.00 82.12 203 TRP A O 1
ATOM 1609 N N . GLY A 1 204 ? 8.357 10.334 -8.914 1.00 81.81 204 GLY A N 1
ATOM 1610 C CA . GLY A 1 204 ? 7.617 10.722 -7.724 1.00 81.81 204 GLY A CA 1
ATOM 1611 C C . GLY A 1 204 ? 6.543 9.701 -7.368 1.00 81.81 204 GLY A C 1
ATOM 1612 O O . GLY A 1 204 ? 6.445 8.622 -7.958 1.00 81.81 204 GLY A O 1
ATOM 1613 N N . ALA A 1 205 ? 5.717 10.061 -6.394 1.00 84.25 205 ALA A N 1
ATOM 1614 C CA . ALA A 1 205 ? 4.521 9.319 -6.027 1.00 84.25 205 ALA A CA 1
ATOM 1615 C C . ALA A 1 205 ? 3.369 10.303 -5.837 1.00 84.25 205 ALA A C 1
ATOM 1617 O O . ALA A 1 205 ? 3.556 11.380 -5.272 1.00 84.25 205 ALA A O 1
ATOM 1618 N N . VAL A 1 206 ? 2.177 9.916 -6.277 1.00 87.00 206 VAL A N 1
ATOM 1619 C CA . VAL A 1 206 ? 0.949 10.683 -6.058 1.00 87.00 206 VAL A CA 1
ATOM 1620 C C . VAL A 1 206 ? 0.014 9.902 -5.146 1.00 87.00 206 VAL A C 1
ATOM 1622 O O . VAL A 1 206 ? 0.002 8.671 -5.169 1.00 87.00 206 VAL A O 1
ATOM 1625 N N . SER A 1 207 ? -0.749 10.631 -4.332 1.00 89.44 207 SER A N 1
ATOM 1626 C CA . SER A 1 207 ? -1.836 10.090 -3.521 1.00 89.44 207 SER A CA 1
ATOM 1627 C C . SER A 1 207 ? -3.171 10.598 -4.053 1.00 89.44 207 SER A C 1
ATOM 1629 O O . SER A 1 207 ? -3.338 11.800 -4.269 1.00 89.44 207 SER A O 1
ATOM 1631 N N . LEU A 1 208 ? -4.117 9.686 -4.257 1.00 90.12 208 LEU A N 1
ATOM 1632 C CA . LEU A 1 208 ? -5.473 9.973 -4.705 1.00 90.12 208 LEU A CA 1
ATOM 1633 C C . LEU A 1 208 ? -6.474 9.456 -3.681 1.00 90.12 208 LEU A C 1
ATOM 1635 O O . LEU A 1 208 ? -6.469 8.283 -3.309 1.00 90.12 208 LEU A O 1
ATOM 1639 N N . GLU A 1 209 ? -7.388 10.321 -3.268 1.00 89.50 209 GLU A N 1
ATOM 1640 C CA . GLU A 1 209 ? -8.504 9.932 -2.419 1.00 89.50 209 GLU A CA 1
ATOM 1641 C C . GLU A 1 209 ? -9.564 9.211 -3.265 1.00 89.50 209 GLU A C 1
ATOM 1643 O O . GLU A 1 209 ? -10.224 9.829 -4.102 1.00 89.50 209 GLU A O 1
ATOM 1648 N N . ILE A 1 210 ? -9.729 7.900 -3.065 1.00 84.06 210 ILE A N 1
ATOM 1649 C CA . ILE A 1 210 ? -10.629 7.081 -3.897 1.00 84.06 210 ILE A CA 1
ATOM 1650 C C . ILE A 1 210 ? -12.036 7.009 -3.301 1.00 84.06 210 ILE A C 1
ATOM 1652 O O . ILE A 1 210 ? -13.020 6.969 -4.041 1.00 84.06 210 ILE A O 1
ATOM 1656 N N . VAL A 1 211 ? -12.164 7.004 -1.970 1.00 77.00 211 VAL A N 1
ATOM 1657 C CA . VAL A 1 211 ? -13.469 6.868 -1.310 1.00 77.00 211 VAL A CA 1
ATOM 1658 C C . VAL A 1 211 ? -13.625 7.855 -0.156 1.00 77.00 211 VAL A C 1
ATOM 1660 O O . VAL A 1 211 ? -13.005 7.697 0.890 1.00 77.00 211 VAL A O 1
ATOM 1663 N N . LYS A 1 212 ? -14.554 8.806 -0.334 1.00 67.06 212 LYS A N 1
ATOM 1664 C CA . LYS A 1 212 ? -15.058 9.763 0.680 1.00 67.06 212 LYS A CA 1
ATOM 1665 C C . LYS A 1 212 ? -16.223 9.223 1.526 1.00 67.06 212 LYS A C 1
ATOM 1667 O O . LYS A 1 212 ? -16.768 9.919 2.378 1.00 67.06 212 LYS A O 1
ATOM 1672 N N . GLY A 1 213 ? -16.676 8.004 1.229 1.00 59.56 213 GLY A N 1
ATOM 1673 C CA . GLY A 1 213 ? -18.040 7.542 1.504 1.00 59.56 213 GLY A CA 1
ATOM 1674 C C . GLY A 1 213 ? -18.318 6.918 2.873 1.00 59.56 213 GLY A C 1
ATOM 1675 O O . GLY A 1 213 ? -19.471 6.592 3.133 1.00 59.56 213 GLY A O 1
ATOM 1676 N N . PHE A 1 214 ? -17.324 6.741 3.750 1.00 72.69 214 PHE A N 1
ATOM 1677 C CA . PHE A 1 214 ? -17.507 5.982 5.000 1.00 72.69 214 PHE A CA 1
ATOM 1678 C C . PHE A 1 214 ? -17.575 6.841 6.269 1.00 72.69 214 PHE A C 1
ATOM 1680 O O . PHE A 1 214 ? -17.426 6.330 7.380 1.00 72.69 214 PHE A O 1
ATOM 1687 N N . ARG A 1 215 ? -17.839 8.147 6.146 1.00 78.19 215 ARG A N 1
ATOM 1688 C CA . ARG A 1 215 ? -18.118 9.004 7.308 1.00 78.19 215 ARG A CA 1
ATOM 1689 C C . ARG A 1 215 ? -19.336 8.475 8.077 1.00 78.19 215 ARG A C 1
ATOM 1691 O O . ARG A 1 215 ? -20.389 8.238 7.493 1.00 78.19 215 ARG A O 1
ATOM 1698 N N . GLY A 1 216 ? -19.202 8.322 9.393 1.00 73.56 216 GLY A N 1
ATOM 1699 C CA . GLY A 1 216 ? -20.263 7.802 10.259 1.00 73.56 216 GLY A CA 1
ATOM 1700 C C . GLY A 1 216 ? -20.546 6.303 10.123 1.00 73.56 216 GLY A C 1
ATOM 1701 O O . GLY A 1 216 ? -21.493 5.829 10.746 1.00 73.56 216 GLY A O 1
ATOM 1702 N N . VAL A 1 217 ? -19.762 5.545 9.343 1.00 75.62 217 VAL A N 1
ATOM 1703 C CA . VAL A 1 217 ? -20.015 4.113 9.085 1.00 75.62 217 VAL A CA 1
ATOM 1704 C C . VAL A 1 217 ? -20.050 3.278 10.370 1.00 75.62 217 VAL A C 1
ATOM 1706 O O . VAL A 1 217 ? -20.791 2.300 10.457 1.00 75.62 217 VAL A O 1
ATOM 1709 N N . TRP A 1 218 ? -19.302 3.683 11.400 1.00 73.56 218 TRP A N 1
ATOM 1710 C CA . TRP A 1 218 ? -19.264 2.971 12.680 1.00 73.56 218 TRP A CA 1
ATOM 1711 C C . TRP A 1 218 ? -20.541 3.138 13.507 1.00 73.56 218 TRP A C 1
ATOM 1713 O O . TRP A 1 218 ? -20.838 2.274 14.329 1.00 73.56 218 TRP A O 1
ATOM 1723 N N . GLY A 1 219 ? -21.308 4.203 13.258 1.00 70.50 219 GLY A N 1
ATOM 1724 C CA . GLY A 1 219 ? -22.620 4.436 13.865 1.00 70.50 219 GLY A CA 1
ATOM 1725 C C . GLY A 1 219 ? -23.784 3.853 13.062 1.00 70.50 219 GLY A C 1
ATOM 1726 O O . GLY A 1 219 ? -24.921 3.929 13.509 1.00 70.50 219 GLY A O 1
ATOM 1727 N N . GLN A 1 220 ? -23.529 3.293 11.876 1.00 70.56 220 GLN A N 1
ATOM 1728 C CA . GLN A 1 220 ? -24.567 2.652 11.070 1.00 70.56 220 GLN A CA 1
ATOM 1729 C C . GLN A 1 220 ? -24.810 1.215 11.519 1.00 70.56 220 GLN A C 1
ATOM 1731 O O . GLN A 1 220 ? -23.899 0.547 12.025 1.00 70.56 220 GLN A O 1
ATOM 1736 N N . ASP A 1 221 ? -26.013 0.719 11.240 1.00 68.56 221 ASP A N 1
ATOM 1737 C CA . ASP A 1 221 ? -26.356 -0.679 11.443 1.00 68.56 221 ASP A CA 1
ATOM 1738 C C . ASP A 1 221 ? -25.382 -1.621 10.714 1.00 68.56 221 ASP A C 1
ATOM 1740 O O . ASP A 1 221 ? -24.912 -1.302 9.616 1.00 68.56 221 ASP A O 1
ATOM 1744 N N . PRO A 1 222 ? -25.089 -2.813 11.266 1.00 68.00 222 PRO A N 1
ATOM 1745 C CA . PRO A 1 222 ? -24.108 -3.726 10.687 1.00 68.00 222 PRO A CA 1
ATOM 1746 C C . PRO A 1 222 ? -24.357 -4.104 9.219 1.00 68.00 222 PRO A C 1
ATOM 1748 O O . PRO A 1 222 ? -23.399 -4.280 8.470 1.00 68.00 222 PRO A O 1
ATOM 1751 N N . TRP A 1 223 ? -25.619 -4.195 8.785 1.00 66.06 223 TRP A N 1
ATOM 1752 C CA . TRP A 1 223 ? -25.970 -4.510 7.392 1.00 66.06 223 TRP A CA 1
ATOM 1753 C C . TRP A 1 223 ? -25.643 -3.374 6.415 1.00 66.06 223 TRP A C 1
ATOM 1755 O O . TRP A 1 223 ? -25.357 -3.633 5.252 1.00 66.06 223 TRP A O 1
ATOM 1765 N N . CYS A 1 224 ? -25.594 -2.123 6.878 1.00 67.31 224 CYS A N 1
ATOM 1766 C CA . CYS A 1 224 ? -25.200 -0.974 6.058 1.00 67.31 224 CYS A CA 1
ATOM 1767 C C . CYS A 1 224 ? -23.679 -0.902 5.826 1.00 67.31 224 CYS A C 1
ATOM 1769 O O . CYS A 1 224 ? -23.208 -0.099 5.024 1.00 67.31 224 CYS A O 1
ATOM 1771 N N . ARG A 1 225 ? -22.895 -1.755 6.503 1.00 75.94 225 ARG A N 1
ATOM 1772 C CA . ARG A 1 225 ? -21.426 -1.807 6.403 1.00 75.94 225 ARG A CA 1
ATOM 1773 C C . ARG A 1 225 ? -20.925 -2.741 5.298 1.00 75.94 225 ARG A C 1
ATOM 1775 O O . ARG A 1 225 ? -19.715 -2.867 5.117 1.00 75.94 225 ARG A O 1
ATOM 1782 N N . GLU A 1 226 ? -21.826 -3.376 4.544 1.00 79.38 226 GLU A N 1
ATOM 1783 C CA . GLU A 1 226 ? -21.481 -4.251 3.414 1.00 79.38 226 GLU A CA 1
ATOM 1784 C C . GLU A 1 226 ? -20.532 -3.582 2.397 1.00 79.38 226 GLU A C 1
ATOM 1786 O O . GLU A 1 226 ? -19.507 -4.190 2.075 1.00 79.38 226 GLU A O 1
ATOM 1791 N N . PRO A 1 227 ? -20.754 -2.328 1.944 1.00 81.12 227 PRO A N 1
ATOM 1792 C CA . PRO A 1 227 ? -19.857 -1.697 0.973 1.00 81.12 227 PRO A CA 1
ATOM 1793 C C . PRO A 1 227 ? -18.438 -1.491 1.515 1.00 81.12 227 PRO A C 1
ATOM 1795 O O . PRO A 1 227 ? -17.460 -1.563 0.769 1.00 81.12 227 PRO A O 1
ATOM 1798 N N . LEU A 1 228 ? -18.312 -1.274 2.828 1.00 80.94 228 LEU A N 1
ATOM 1799 C CA . LEU A 1 228 ? -17.024 -1.187 3.510 1.00 80.94 228 LEU A CA 1
ATOM 1800 C C . LEU A 1 228 ? -16.304 -2.544 3.440 1.00 80.94 228 LEU A C 1
ATOM 1802 O O . LEU A 1 228 ? -15.151 -2.608 3.011 1.00 80.94 228 LEU A O 1
ATOM 1806 N N . LEU A 1 229 ? -16.987 -3.635 3.796 1.00 82.88 229 LEU A N 1
ATOM 1807 C CA . LEU A 1 229 ? -16.410 -4.982 3.748 1.00 82.88 229 LEU A CA 1
ATOM 1808 C C . LEU A 1 229 ? -15.989 -5.370 2.328 1.00 82.88 229 LEU A C 1
ATOM 1810 O O . LEU A 1 229 ? -14.894 -5.901 2.131 1.00 82.88 229 LEU A O 1
ATOM 1814 N N . ALA A 1 230 ? -16.829 -5.063 1.339 1.00 86.50 230 ALA A N 1
ATOM 1815 C CA . ALA A 1 230 ? -16.526 -5.299 -0.066 1.00 86.50 230 ALA A CA 1
ATOM 1816 C C . ALA A 1 230 ? -15.269 -4.530 -0.505 1.00 86.50 230 ALA A C 1
ATOM 1818 O O . ALA A 1 230 ? -14.398 -5.088 -1.171 1.00 86.50 230 ALA A O 1
ATOM 1819 N N . THR A 1 231 ? -15.131 -3.276 -0.067 1.00 89.00 231 THR A N 1
ATOM 1820 C CA . THR A 1 231 ? -13.971 -2.436 -0.390 1.00 89.00 231 THR A CA 1
ATOM 1821 C C . THR A 1 231 ? -12.683 -2.969 0.239 1.00 89.00 231 THR A C 1
ATOM 1823 O O . THR A 1 231 ? -11.685 -3.120 -0.462 1.00 89.00 231 THR A O 1
ATOM 1826 N N . LEU A 1 232 ? -12.687 -3.325 1.530 1.00 90.12 232 LEU A N 1
ATOM 1827 C CA . LEU A 1 232 ? -11.506 -3.916 2.181 1.00 90.12 232 LEU A CA 1
ATOM 1828 C C . LEU A 1 232 ? -11.131 -5.273 1.571 1.00 90.12 232 LEU A C 1
ATOM 1830 O O . LEU A 1 232 ? -9.949 -5.581 1.425 1.00 90.12 232 LEU A O 1
ATOM 1834 N N . THR A 1 233 ? -12.125 -6.064 1.165 1.00 91.00 233 THR A N 1
ATOM 1835 C CA . THR A 1 233 ? -11.897 -7.336 0.463 1.00 91.00 233 THR A CA 1
ATOM 1836 C C . THR A 1 233 ? -11.245 -7.111 -0.900 1.00 91.00 233 THR A C 1
ATOM 1838 O O . THR A 1 233 ? -10.333 -7.846 -1.273 1.00 91.00 233 THR A O 1
ATOM 1841 N N . HIS A 1 234 ? -11.660 -6.074 -1.631 1.00 92.94 234 HIS A N 1
ATOM 1842 C CA . HIS A 1 234 ? -11.024 -5.698 -2.891 1.00 92.94 234 HIS A CA 1
ATOM 1843 C C . HIS A 1 234 ? -9.574 -5.249 -2.669 1.00 92.94 234 HIS A C 1
ATOM 1845 O O . HIS A 1 234 ? -8.681 -5.740 -3.356 1.00 92.94 234 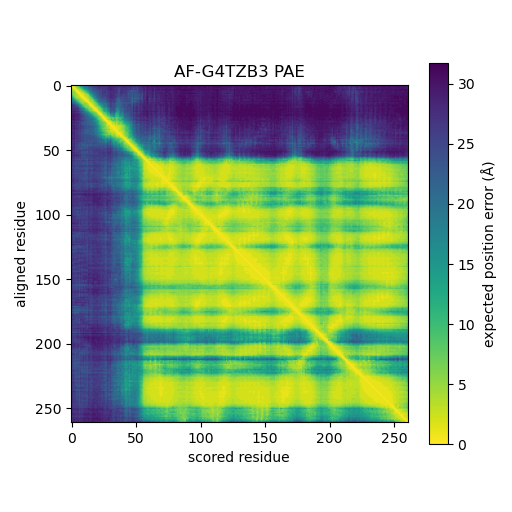HIS A O 1
ATOM 1851 N N . ILE A 1 235 ? -9.315 -4.413 -1.658 1.00 94.81 235 ILE A N 1
ATOM 1852 C CA . ILE A 1 235 ? -7.951 -4.009 -1.278 1.00 94.81 235 ILE A CA 1
ATOM 1853 C C . ILE A 1 235 ? -7.088 -5.240 -0.985 1.00 94.81 235 ILE A C 1
ATOM 1855 O O . ILE A 1 235 ? -5.992 -5.360 -1.522 1.00 94.81 235 ILE A O 1
ATOM 1859 N N . LYS A 1 236 ? -7.595 -6.197 -0.200 1.00 94.94 236 LYS A N 1
ATOM 1860 C CA . LYS A 1 236 ? -6.903 -7.464 0.070 1.00 94.94 236 LYS A CA 1
ATOM 1861 C C . LYS A 1 236 ? -6.574 -8.236 -1.208 1.00 94.94 236 LYS A C 1
ATOM 1863 O O . LYS A 1 236 ? -5.445 -8.697 -1.365 1.00 94.94 236 LYS A O 1
ATOM 1868 N N . GLY A 1 237 ? -7.547 -8.384 -2.107 1.00 95.31 237 GLY A N 1
ATOM 1869 C CA . GLY A 1 237 ? -7.351 -9.052 -3.395 1.00 95.31 237 GLY A CA 1
ATOM 1870 C C . GLY A 1 237 ? -6.283 -8.365 -4.247 1.00 95.31 237 GLY A C 1
ATOM 1871 O O . GLY A 1 237 ? -5.407 -9.036 -4.789 1.00 95.31 237 GLY A O 1
ATOM 1872 N N . HIS A 1 238 ? -6.300 -7.033 -4.291 1.00 96.69 238 HIS A N 1
ATOM 1873 C CA . HIS A 1 238 ? -5.293 -6.233 -4.985 1.00 96.69 238 HIS A CA 1
ATOM 1874 C C . HIS A 1 238 ? -3.900 -6.400 -4.376 1.00 96.69 238 HIS A C 1
ATOM 1876 O O . HIS A 1 238 ? -2.948 -6.667 -5.103 1.00 96.69 238 HIS A O 1
ATOM 1882 N N . CYS A 1 239 ? -3.764 -6.325 -3.048 1.00 96.06 239 CYS A N 1
ATOM 1883 C CA . CYS A 1 239 ? -2.485 -6.566 -2.377 1.00 96.06 239 CYS A CA 1
ATOM 1884 C C . CYS A 1 239 ? -1.918 -7.952 -2.729 1.00 96.06 239 CYS A C 1
ATOM 1886 O O . CYS A 1 239 ? -0.719 -8.076 -2.964 1.00 96.06 239 CYS A O 1
ATOM 1888 N N . MET A 1 240 ? -2.765 -8.981 -2.825 1.00 95.12 240 MET A N 1
ATOM 1889 C CA . MET A 1 240 ? -2.335 -10.314 -3.257 1.00 95.12 240 MET A CA 1
ATOM 1890 C C . MET A 1 240 ? -1.900 -10.368 -4.726 1.00 95.12 240 MET A C 1
ATOM 1892 O O . MET A 1 240 ? -0.919 -11.046 -5.034 1.00 95.12 240 MET A O 1
ATOM 1896 N N . ASP A 1 241 ? -2.577 -9.654 -5.630 1.00 96.19 241 ASP A N 1
ATOM 1897 C CA . ASP A 1 241 ? -2.149 -9.554 -7.034 1.00 96.19 241 ASP A CA 1
ATOM 1898 C C . ASP A 1 241 ? -0.786 -8.857 -7.148 1.00 96.19 241 ASP A C 1
ATOM 1900 O O . ASP A 1 241 ? 0.133 -9.380 -7.782 1.00 96.19 241 ASP A O 1
ATOM 1904 N N . VAL A 1 242 ? -0.609 -7.729 -6.450 1.00 96.19 242 VAL A N 1
ATOM 1905 C CA . VAL A 1 242 ? 0.675 -7.017 -6.354 1.00 96.19 242 VAL A CA 1
ATOM 1906 C C . VAL A 1 242 ? 1.773 -7.954 -5.855 1.00 96.19 242 VAL A C 1
ATOM 1908 O O . VAL A 1 242 ? 2.835 -8.052 -6.472 1.00 96.19 242 VAL A O 1
ATOM 1911 N N . LEU A 1 243 ? 1.518 -8.668 -4.755 1.00 94.44 243 LEU A N 1
ATOM 1912 C CA . LEU A 1 243 ? 2.464 -9.611 -4.163 1.00 94.44 243 LEU A CA 1
ATOM 1913 C C . LEU A 1 243 ? 2.868 -10.700 -5.165 1.00 94.44 243 LEU A C 1
ATOM 1915 O O . LEU A 1 243 ? 4.055 -10.977 -5.333 1.00 94.44 243 LEU A O 1
ATOM 1919 N N . SER A 1 244 ? 1.894 -11.276 -5.873 1.00 93.94 244 SER A N 1
ATOM 1920 C CA . SER A 1 244 ? 2.120 -12.306 -6.891 1.00 93.94 244 SER A CA 1
ATOM 1921 C C . SER A 1 244 ? 2.985 -11.798 -8.049 1.00 93.94 244 SER A C 1
ATOM 1923 O O . SER A 1 244 ? 3.919 -12.481 -8.477 1.00 93.94 244 SER A O 1
ATOM 1925 N N . ARG A 1 245 ? 2.719 -10.584 -8.545 1.00 94.31 245 ARG A N 1
ATOM 1926 C CA . ARG A 1 245 ? 3.488 -9.967 -9.640 1.00 94.31 245 ARG A CA 1
ATOM 1927 C C . ARG A 1 245 ? 4.919 -9.656 -9.235 1.00 94.31 245 ARG A C 1
ATOM 1929 O O . ARG A 1 245 ? 5.841 -9.938 -9.999 1.00 94.31 245 ARG A O 1
ATOM 1936 N N . LEU A 1 246 ? 5.104 -9.116 -8.033 1.00 93.00 246 LEU A N 1
ATOM 1937 C CA . LEU A 1 246 ? 6.429 -8.853 -7.484 1.00 93.00 246 LEU A CA 1
ATOM 1938 C C . LEU A 1 246 ? 7.201 -10.156 -7.255 1.00 93.00 246 LEU A C 1
ATOM 1940 O O . LEU A 1 246 ? 8.357 -10.240 -7.654 1.00 93.00 246 LEU A O 1
ATOM 1944 N N . ARG A 1 247 ? 6.571 -11.203 -6.709 1.00 91.56 247 ARG A N 1
ATOM 1945 C CA . ARG A 1 247 ? 7.200 -12.527 -6.535 1.00 91.56 247 ARG A CA 1
ATOM 1946 C C . ARG A 1 247 ? 7.696 -13.109 -7.864 1.00 91.56 247 ARG A C 1
ATOM 1948 O O . ARG A 1 247 ? 8.737 -13.758 -7.898 1.00 91.56 247 ARG A O 1
ATOM 1955 N N . ALA A 1 248 ? 6.970 -12.876 -8.955 1.00 90.56 248 ALA A N 1
ATOM 1956 C CA . ALA A 1 248 ? 7.353 -13.338 -10.287 1.00 90.56 248 ALA A CA 1
ATOM 1957 C C . ALA A 1 248 ? 8.497 -12.526 -10.928 1.00 90.56 248 ALA A C 1
ATOM 1959 O O . ALA A 1 248 ? 8.961 -12.891 -12.008 1.00 90.56 248 ALA A O 1
ATOM 1960 N N . TRP A 1 249 ? 8.958 -11.437 -10.301 1.00 90.69 249 TRP A N 1
ATOM 1961 C CA . TRP A 1 249 ? 9.989 -10.567 -10.857 1.00 90.69 249 TRP A CA 1
ATOM 1962 C C . TRP A 1 249 ? 11.406 -11.137 -10.655 1.00 90.69 249 TRP A C 1
ATOM 1964 O O . TRP A 1 249 ? 11.916 -11.141 -9.531 1.00 90.69 249 TRP A O 1
ATOM 1974 N N . PRO A 1 250 ? 12.118 -11.546 -11.726 1.00 83.06 250 PRO A N 1
ATOM 1975 C CA . PRO A 1 250 ? 13.486 -12.057 -11.599 1.00 83.06 250 PRO A CA 1
ATOM 1976 C C . PRO A 1 250 ? 14.507 -10.970 -11.217 1.00 83.06 250 PRO A C 1
ATOM 1978 O O . PRO A 1 250 ? 15.598 -11.285 -10.730 1.00 83.06 250 PRO A O 1
ATOM 1981 N N . GLY A 1 251 ? 14.172 -9.690 -11.425 1.00 80.62 251 GLY A N 1
ATOM 1982 C CA . GLY A 1 251 ? 15.061 -8.553 -11.186 1.00 80.62 251 GLY A CA 1
ATOM 1983 C C . GLY A 1 251 ? 15.388 -8.294 -9.714 1.00 80.62 251 GLY A C 1
ATOM 1984 O O . GLY A 1 251 ? 16.386 -7.631 -9.440 1.00 80.62 251 GLY A O 1
ATOM 1985 N N . TYR A 1 252 ? 14.647 -8.878 -8.763 1.00 80.44 252 TYR A N 1
ATOM 1986 C CA . TYR A 1 252 ? 14.877 -8.688 -7.325 1.00 80.44 252 TYR A CA 1
ATOM 1987 C C . TYR A 1 252 ? 16.325 -8.966 -6.882 1.00 80.44 252 TYR A C 1
ATOM 1989 O O . TYR A 1 252 ? 16.910 -8.200 -6.118 1.00 80.44 252 TYR A O 1
ATOM 1997 N N . SER A 1 253 ? 16.940 -10.040 -7.387 1.00 77.38 253 SER A N 1
ATOM 1998 C CA . SER A 1 253 ? 18.324 -10.405 -7.036 1.00 77.38 253 SER A CA 1
ATOM 1999 C C . SER A 1 253 ? 19.336 -9.300 -7.382 1.00 77.38 253 SER A C 1
ATOM 2001 O O . SER A 1 253 ? 20.288 -9.057 -6.633 1.00 77.38 253 SER A O 1
ATOM 2003 N N . LYS A 1 254 ? 19.093 -8.578 -8.484 1.00 77.31 254 LYS A N 1
ATOM 2004 C CA . LYS A 1 254 ? 19.896 -7.423 -8.902 1.00 77.31 254 LYS A CA 1
ATOM 2005 C C . LYS A 1 254 ? 19.711 -6.259 -7.929 1.00 77.31 254 LYS A C 1
ATOM 2007 O O . LYS A 1 254 ? 20.698 -5.655 -7.518 1.00 77.31 254 LYS A O 1
ATOM 2012 N N . VAL A 1 255 ? 18.465 -5.996 -7.528 1.00 74.19 255 VAL A N 1
ATOM 2013 C CA . VAL A 1 255 ? 18.106 -4.941 -6.567 1.00 74.19 255 VAL A CA 1
ATOM 2014 C C . VAL A 1 255 ? 18.790 -5.177 -5.221 1.00 74.19 255 VAL A C 1
ATOM 2016 O O . VAL A 1 255 ? 19.441 -4.280 -4.696 1.00 74.19 255 VAL A O 1
ATOM 2019 N N . TRP A 1 256 ? 18.719 -6.400 -4.685 1.00 73.19 256 TRP A N 1
ATOM 2020 C CA . TRP A 1 256 ? 19.353 -6.741 -3.405 1.00 73.19 256 TRP A CA 1
ATOM 2021 C C . TRP A 1 256 ? 20.864 -6.480 -3.410 1.00 73.19 256 TRP A C 1
ATOM 2023 O O . TRP A 1 256 ? 21.399 -5.908 -2.460 1.00 73.19 256 TRP A O 1
ATOM 2033 N N . THR A 1 257 ? 21.534 -6.845 -4.507 1.00 74.62 257 THR A N 1
ATOM 2034 C CA . THR A 1 257 ? 22.981 -6.654 -4.674 1.00 74.62 257 THR A CA 1
ATOM 2035 C C . THR A 1 257 ? 23.369 -5.173 -4.658 1.00 74.62 257 THR A C 1
ATOM 2037 O O . THR A 1 257 ? 24.384 -4.819 -4.069 1.00 74.62 257 THR A O 1
ATOM 2040 N N . GLN A 1 258 ? 22.557 -4.299 -5.260 1.00 71.75 258 GLN A N 1
ATOM 2041 C CA . GLN A 1 258 ? 22.831 -2.858 -5.327 1.00 71.75 258 GLN A CA 1
ATOM 2042 C C . GLN A 1 258 ? 22.762 -2.160 -3.965 1.00 71.75 258 GLN A C 1
ATOM 2044 O O . GLN A 1 258 ? 23.444 -1.162 -3.772 1.00 71.75 258 GLN A O 1
ATOM 2049 N N . PHE A 1 259 ? 21.965 -2.674 -3.026 1.00 70.62 259 PHE A N 1
ATOM 2050 C CA . PHE A 1 259 ? 21.805 -2.073 -1.697 1.00 70.62 259 PHE A CA 1
ATOM 2051 C C . PHE A 1 259 ? 22.733 -2.661 -0.621 1.00 70.62 259 PHE A C 1
ATOM 2053 O O . PHE A 1 259 ? 22.682 -2.213 0.521 1.00 70.62 259 PHE A O 1
ATOM 2060 N N . HIS A 1 260 ? 23.559 -3.655 -0.970 1.00 63.09 260 HIS A N 1
ATOM 2061 C CA . HIS A 1 260 ? 24.518 -4.317 -0.068 1.00 63.09 260 HIS A CA 1
ATOM 2062 C C . HIS A 1 260 ? 25.992 -4.076 -0.437 1.00 63.09 260 HIS A C 1
ATOM 2064 O O . HIS A 1 260 ? 26.877 -4.642 0.207 1.00 63.09 260 HIS A O 1
ATOM 2070 N N . MET A 1 261 ? 26.255 -3.262 -1.463 1.00 52.91 261 MET A N 1
ATOM 2071 C CA . MET A 1 261 ? 27.584 -2.739 -1.804 1.00 52.91 261 MET A CA 1
ATOM 2072 C C . MET A 1 261 ? 27.743 -1.324 -1.261 1.00 52.91 261 MET A C 1
ATOM 2074 O O . MET A 1 261 ? 28.853 -1.024 -0.770 1.00 52.91 261 MET A O 1
#

pLDDT: mean 74.4, std 21.21, range [21.95, 96.75]

Radius of gyration: 23.43 Å; Cα contacts (8 Å, |Δi|>4): 337; chains: 1; bounding box: 65×56×66 Å